Protein AF-A0A813G5F7-F1 (afdb_monomer_lite)

Secondary structure (DSSP, 8-state):
--HHHHHHHHHHHHHHHHHHHHHHHHHHHHHHHH---HHHHHHHHHHHHHHHHHHHHH---SSS-HHHHHHHHHHHHHHHHHHHHHGGGHHHHS-HHHHHHHHHHHHHTT-S-HHHHHHH-PPPTT-THHHHHHHHHHHT-------TT------------------------------PPPPPPP------------------PPPPP--------------------------------PPPPP-PPB-TT-TTGGG--SBTTS-EEEEEETTEEEEEEEHHHHHHHHHH-GGG-

Structure (mmCIF, N/CA/C/O backbone):
data_AF-A0A813G5F7-F1
#
_entry.id   AF-A0A813G5F7-F1
#
loop_
_atom_site.group_PDB
_atom_site.id
_atom_site.type_symbol
_atom_site.label_atom_id
_atom_site.label_alt_id
_atom_site.label_comp_id
_atom_site.label_asym_id
_atom_site.label_entity_id
_atom_site.label_seq_id
_atom_site.pdbx_PDB_ins_code
_atom_site.Cartn_x
_atom_site.Cartn_y
_ato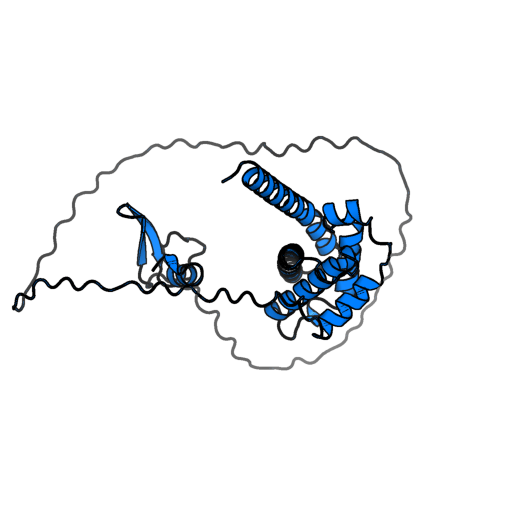m_site.Cartn_z
_atom_site.occupancy
_atom_site.B_iso_or_equiv
_atom_site.auth_seq_id
_atom_site.auth_comp_id
_atom_site.auth_asym_id
_atom_site.auth_atom_id
_atom_site.pdbx_PDB_model_num
ATOM 1 N N . VAL A 1 1 ? 9.323 6.744 -30.292 1.00 76.56 1 VAL A N 1
ATOM 2 C CA . VAL A 1 1 ? 10.007 6.088 -29.151 1.00 76.56 1 VAL A CA 1
ATOM 3 C C . VAL A 1 1 ? 10.895 4.988 -29.719 1.00 76.56 1 VAL A C 1
ATOM 5 O O . VAL A 1 1 ? 10.381 4.242 -30.543 1.00 76.56 1 VAL A O 1
ATOM 8 N N . PRO A 1 2 ? 12.197 4.904 -29.387 1.00 93.31 2 PRO A N 1
ATOM 9 C CA . PRO A 1 2 ? 13.041 3.786 -29.821 1.00 93.31 2 PRO A CA 1
ATOM 10 C C . PRO A 1 2 ? 12.433 2.442 -29.397 1.00 93.31 2 PRO A C 1
ATOM 12 O O . PRO A 1 2 ? 11.928 2.355 -28.278 1.00 93.31 2 PRO A O 1
ATOM 15 N N . ALA A 1 3 ? 12.513 1.412 -30.247 1.00 93.75 3 ALA A N 1
ATOM 16 C CA . ALA A 1 3 ? 11.987 0.070 -29.957 1.00 93.75 3 ALA A CA 1
ATOM 17 C C . ALA A 1 3 ? 12.321 -0.447 -28.535 1.00 93.75 3 ALA A C 1
ATOM 19 O O . ALA A 1 3 ? 11.382 -0.764 -27.805 1.00 93.75 3 ALA A O 1
ATOM 20 N N . PRO A 1 4 ? 13.582 -0.397 -28.048 1.00 95.88 4 PRO A N 1
ATOM 21 C CA . PRO A 1 4 ? 13.902 -0.893 -26.703 1.00 95.88 4 PRO A CA 1
ATOM 22 C C . PRO A 1 4 ? 13.265 -0.076 -25.567 1.00 95.88 4 PRO A C 1
ATOM 24 O O . PRO A 1 4 ? 12.974 -0.609 -24.498 1.00 95.88 4 PRO A O 1
ATOM 27 N N . SER A 1 5 ? 13.034 1.225 -25.768 1.00 94.44 5 SER A N 1
ATOM 28 C CA . SER A 1 5 ? 12.350 2.061 -24.773 1.00 94.44 5 SER A CA 1
ATOM 29 C C . SER A 1 5 ? 10.849 1.782 -24.742 1.00 94.44 5 SER A C 1
ATOM 31 O O . SER A 1 5 ? 10.241 1.842 -23.677 1.00 94.44 5 SER A O 1
ATOM 33 N N . PHE A 1 6 ? 10.259 1.482 -25.903 1.00 94.81 6 PHE A N 1
ATOM 34 C CA . PHE A 1 6 ? 8.857 1.096 -26.008 1.00 94.81 6 PHE A CA 1
ATOM 35 C C . PHE A 1 6 ? 8.615 -0.251 -25.325 1.00 94.81 6 PHE A C 1
ATOM 37 O O . PHE A 1 6 ? 7.773 -0.327 -24.436 1.00 94.81 6 PHE A O 1
ATOM 44 N N . GLU A 1 7 ? 9.408 -1.271 -25.657 1.00 96.75 7 GLU A N 1
ATOM 45 C CA . GLU A 1 7 ? 9.314 -2.607 -25.055 1.00 96.75 7 GLU A CA 1
ATOM 46 C C . GLU A 1 7 ? 9.456 -2.558 -23.532 1.00 96.75 7 GLU A C 1
ATOM 48 O O . GLU A 1 7 ? 8.631 -3.120 -22.816 1.00 96.75 7 GLU A O 1
ATOM 53 N N . ARG A 1 8 ? 10.438 -1.803 -23.019 1.00 94.00 8 ARG A N 1
ATOM 54 C CA . ARG A 1 8 ? 10.612 -1.621 -21.571 1.00 94.00 8 ARG A CA 1
ATOM 55 C C . ARG A 1 8 ? 9.387 -0.985 -20.915 1.00 94.00 8 ARG A C 1
ATOM 57 O O . ARG A 1 8 ? 8.988 -1.423 -19.843 1.00 94.00 8 ARG A O 1
ATOM 64 N N . CYS A 1 9 ? 8.802 0.034 -21.541 1.00 94.50 9 CYS A N 1
ATOM 65 C CA . CYS A 1 9 ? 7.610 0.701 -21.021 1.00 94.50 9 CYS A CA 1
ATOM 66 C C . CYS A 1 9 ? 6.405 -0.252 -20.986 1.00 94.50 9 CYS A C 1
ATOM 68 O O . CYS A 1 9 ? 5.693 -0.309 -19.987 1.00 94.50 9 CYS A O 1
ATOM 70 N N . VAL A 1 10 ? 6.214 -1.041 -22.050 1.00 96.88 10 VAL A N 1
ATOM 71 C CA . VAL A 1 10 ? 5.135 -2.035 -22.140 1.00 96.88 10 VAL A CA 1
ATOM 72 C C . VAL A 1 10 ? 5.285 -3.106 -21.062 1.00 96.88 10 VAL A C 1
ATOM 74 O O . VAL A 1 10 ? 4.315 -3.388 -20.366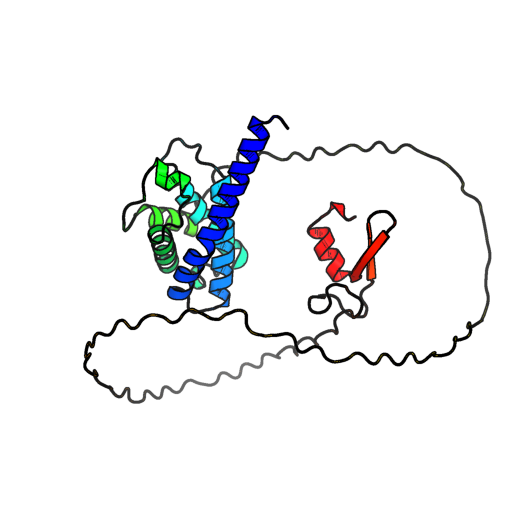 1.00 96.88 10 VAL A O 1
ATOM 77 N N . LEU A 1 11 ? 6.489 -3.656 -20.876 1.00 95.00 11 LEU A N 1
ATOM 78 C CA . LEU A 1 11 ? 6.749 -4.657 -19.837 1.00 95.00 11 LEU A CA 1
ATOM 79 C C . LEU A 1 11 ? 6.531 -4.084 -18.432 1.00 95.0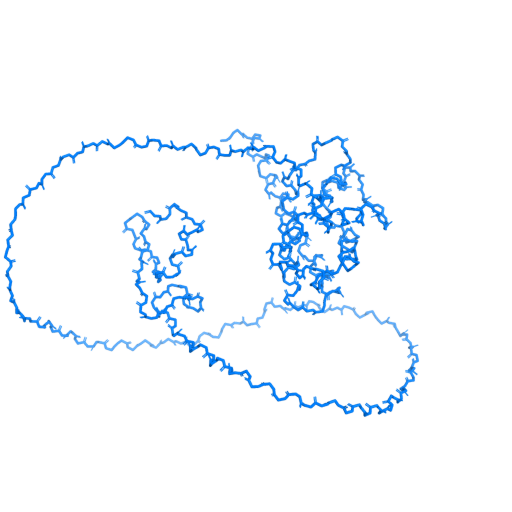0 11 LEU A C 1
ATOM 81 O O . LEU A 1 11 ? 5.831 -4.686 -17.629 1.00 95.00 11 LEU A O 1
ATOM 85 N N . GLN A 1 12 ? 7.023 -2.873 -18.157 1.00 92.38 12 GLN A N 1
ATOM 86 C CA . GLN A 1 12 ? 6.793 -2.212 -16.868 1.00 92.38 12 GLN A CA 1
ATOM 87 C C . GLN A 1 12 ? 5.305 -1.965 -16.589 1.00 92.38 12 GLN A C 1
ATOM 89 O O . GLN A 1 12 ? 4.846 -2.151 -15.461 1.00 92.38 12 GLN A O 1
ATOM 94 N N . ALA A 1 13 ? 4.541 -1.547 -17.601 1.00 94.38 13 ALA A N 1
ATOM 95 C CA . ALA A 1 13 ? 3.102 -1.347 -17.471 1.00 94.38 13 ALA A CA 1
ATOM 96 C C . ALA A 1 13 ? 2.359 -2.673 -17.252 1.00 94.38 13 ALA A C 1
ATOM 98 O O . ALA A 1 13 ? 1.468 -2.738 -16.405 1.00 94.38 13 ALA A O 1
ATOM 99 N N . HIS A 1 14 ? 2.748 -3.724 -17.979 1.00 97.19 14 HIS A N 1
ATOM 100 C CA . HIS A 1 14 ? 2.215 -5.074 -17.819 1.00 97.19 14 HIS A CA 1
ATOM 101 C C . HIS A 1 14 ? 2.451 -5.604 -16.402 1.00 97.19 14 HIS A C 1
ATOM 103 O O . HIS A 1 14 ? 1.497 -5.990 -15.731 1.00 97.19 14 HIS A O 1
ATOM 109 N N . ASP A 1 15 ? 3.693 -5.566 -15.923 1.00 94.38 15 ASP A N 1
ATOM 110 C CA . ASP A 1 15 ? 4.062 -6.119 -14.618 1.00 94.38 15 ASP A CA 1
ATOM 111 C C . ASP A 1 15 ? 3.372 -5.362 -13.486 1.00 94.38 15 ASP A C 1
ATOM 113 O O . ASP A 1 15 ? 2.868 -5.965 -12.538 1.00 94.38 15 ASP A O 1
ATOM 117 N N . ARG A 1 16 ? 3.248 -4.037 -13.622 1.00 94.00 16 ARG A N 1
ATOM 118 C CA . ARG A 1 16 ? 2.462 -3.225 -12.695 1.00 94.00 16 ARG A CA 1
ATOM 119 C C . ARG A 1 16 ? 0.991 -3.642 -12.683 1.00 94.00 16 ARG A C 1
ATOM 121 O O . ARG A 1 16 ? 0.434 -3.836 -11.606 1.00 94.00 16 ARG A O 1
ATOM 128 N N . ALA A 1 17 ? 0.360 -3.777 -13.849 1.00 95.88 17 ALA A N 1
ATOM 129 C CA . ALA A 1 17 ? -1.043 -4.173 -13.936 1.00 95.88 17 ALA A CA 1
ATOM 130 C C . ALA A 1 17 ? -1.269 -5.577 -13.351 1.00 95.88 17 ALA A C 1
ATOM 132 O O . ALA A 1 17 ? -2.220 -5.789 -12.599 1.00 95.88 17 ALA A O 1
ATOM 133 N N . PHE A 1 18 ? -0.364 -6.514 -13.637 1.00 96.81 18 PHE A N 1
ATOM 134 C CA . PHE A 1 18 ? -0.377 -7.855 -13.066 1.00 96.81 18 PHE A CA 1
ATOM 135 C C . PHE A 1 18 ? -0.285 -7.819 -11.533 1.00 96.81 18 PHE A C 1
ATOM 137 O O . PHE A 1 18 ? -1.105 -8.432 -10.850 1.00 96.81 18 PHE A O 1
ATOM 144 N N . GLU A 1 19 ? 0.660 -7.056 -10.979 1.00 96.75 19 GLU A N 1
ATOM 145 C CA . GLU A 1 19 ? 0.835 -6.920 -9.530 1.00 96.75 19 GLU A CA 1
ATOM 146 C C . GLU A 1 19 ? -0.359 -6.267 -8.829 1.00 96.75 19 GLU A C 1
ATOM 148 O O . GLU A 1 19 ? -0.656 -6.612 -7.683 1.00 96.75 19 GLU A O 1
ATOM 153 N N . GLU A 1 20 ? -1.037 -5.323 -9.481 1.00 94.19 20 GLU A N 1
ATOM 154 C CA . GLU A 1 20 ? -2.248 -4.689 -8.951 1.00 94.19 20 GLU A CA 1
ATOM 155 C C . GLU A 1 20 ? -3.419 -5.686 -8.908 1.00 94.19 20 GLU A C 1
ATOM 157 O O . GLU A 1 20 ? -4.054 -5.840 -7.863 1.00 94.19 20 GLU A O 1
ATOM 162 N N . GLN A 1 21 ? -3.652 -6.429 -9.996 1.00 97.12 21 GLN A N 1
ATOM 163 C CA . GLN A 1 21 ? -4.730 -7.424 -10.077 1.00 97.12 21 GLN A CA 1
ATOM 164 C C . GLN A 1 21 ? -4.525 -8.597 -9.117 1.00 97.12 21 GLN A C 1
ATOM 166 O O . GLN A 1 21 ? -5.472 -9.082 -8.500 1.00 97.12 21 GLN A O 1
ATOM 171 N N . ARG A 1 22 ? -3.277 -9.043 -8.961 1.00 97.81 22 ARG A N 1
ATOM 172 C CA . ARG A 1 22 ? -2.924 -10.153 -8.075 1.00 97.81 22 ARG A CA 1
ATOM 173 C C . ARG A 1 22 ? -3.106 -9.795 -6.600 1.00 97.81 22 ARG A C 1
ATOM 175 O O . ARG A 1 22 ? -3.495 -10.648 -5.811 1.00 97.81 22 ARG A O 1
ATOM 182 N N . PHE A 1 23 ? -2.809 -8.553 -6.221 1.00 98.19 23 PHE A N 1
ATOM 183 C CA . PHE A 1 23 ? -2.778 -8.126 -4.823 1.00 98.19 23 PHE A CA 1
ATOM 184 C C . PHE A 1 23 ? -4.162 -7.934 -4.195 1.00 98.19 23 PHE A C 1
ATOM 186 O O . PHE A 1 23 ? -4.357 -8.301 -3.035 1.00 98.19 23 PHE A O 1
ATOM 193 N N . ALA A 1 24 ? -5.121 -7.389 -4.946 1.00 96.94 24 ALA A N 1
ATOM 194 C CA . ALA A 1 24 ? -6.428 -7.017 -4.404 1.00 96.94 24 ALA A CA 1
ATOM 195 C C . ALA A 1 24 ? -7.192 -8.184 -3.729 1.00 96.94 24 ALA A C 1
ATOM 197 O O . ALA A 1 24 ? -7.678 -7.981 -2.612 1.00 96.94 24 ALA A O 1
ATOM 198 N N . PRO A 1 25 ? -7.260 -9.407 -4.302 1.00 98.19 25 PRO A N 1
ATOM 199 C CA . PRO A 1 25 ? -7.927 -10.540 -3.652 1.00 98.19 25 PRO A CA 1
ATOM 200 C C . PRO A 1 25 ? -7.287 -10.944 -2.317 1.00 98.19 25 PRO A C 1
ATOM 202 O O . PRO A 1 25 ? -8.001 -11.123 -1.333 1.00 98.19 25 PRO A O 1
ATOM 205 N N . MET A 1 26 ? -5.951 -11.007 -2.246 1.00 98.44 26 MET A N 1
ATOM 206 C CA . MET A 1 26 ? -5.237 -11.332 -1.002 1.00 98.44 26 MET A CA 1
ATOM 207 C C . MET A 1 26 ? -5.487 -10.279 0.077 1.00 98.44 26 MET A C 1
ATOM 209 O O . MET A 1 26 ? -5.753 -10.612 1.232 1.00 98.44 26 MET A O 1
ATOM 213 N N . LEU A 1 27 ? -5.429 -8.997 -0.306 1.00 98.38 27 LEU A N 1
ATOM 214 C CA . LEU A 1 27 ? -5.717 -7.903 0.612 1.00 98.38 27 LEU A CA 1
ATOM 215 C C . LEU A 1 27 ? -7.132 -8.022 1.174 1.00 98.38 27 LEU A C 1
ATOM 217 O O . LEU A 1 27 ? -7.337 -7.918 2.383 1.00 98.38 27 LEU A O 1
ATOM 221 N N . TRP A 1 28 ? -8.100 -8.280 0.302 1.00 97.50 28 TRP A N 1
ATOM 222 C CA . TRP A 1 28 ? -9.488 -8.447 0.693 1.00 97.50 28 TRP A CA 1
ATOM 223 C C . TRP A 1 28 ? -9.680 -9.601 1.684 1.00 97.50 28 TRP A C 1
ATOM 225 O O . TRP A 1 28 ? -10.270 -9.397 2.744 1.00 97.50 28 TRP A O 1
ATOM 235 N N . GLU A 1 29 ? -9.153 -10.790 1.390 1.00 98.06 29 GLU A N 1
ATOM 236 C CA . GLU A 1 29 ? -9.299 -11.979 2.241 1.00 98.06 29 GLU A CA 1
ATOM 237 C C . GLU A 1 29 ? -8.717 -11.776 3.647 1.00 98.06 29 GLU A C 1
ATOM 239 O O . GLU A 1 29 ? -9.379 -12.063 4.655 1.00 98.06 29 GLU A O 1
ATOM 244 N N . VAL A 1 30 ? -7.510 -11.209 3.733 1.00 98.31 30 VAL A N 1
ATOM 245 C CA . VAL A 1 30 ? -6.849 -10.952 5.018 1.00 98.31 30 VAL A CA 1
ATOM 246 C C . VAL A 1 30 ? -7.618 -9.904 5.827 1.00 98.31 30 VAL A C 1
ATOM 248 O O . VAL A 1 30 ? -7.926 -10.134 7.001 1.00 98.31 30 VAL A O 1
ATOM 251 N N . LEU A 1 31 ? -8.008 -8.779 5.214 1.00 98.06 31 LEU A N 1
ATOM 252 C CA . LEU A 1 31 ? -8.751 -7.726 5.916 1.00 98.06 31 LEU A CA 1
ATOM 253 C C . LEU A 1 31 ? -10.131 -8.194 6.380 1.00 98.06 31 LEU A C 1
ATOM 255 O O . LEU A 1 31 ? -10.577 -7.814 7.464 1.00 98.06 31 LEU A O 1
ATOM 259 N N . PHE A 1 32 ? -10.814 -9.028 5.595 1.00 96.44 32 PHE A N 1
ATOM 260 C CA . PHE A 1 32 ? -12.130 -9.545 5.968 1.00 96.44 32 PHE A CA 1
ATOM 261 C C . PHE A 1 32 ? -12.094 -10.481 7.166 1.00 96.44 32 PHE A C 1
ATOM 263 O O . PHE A 1 32 ? -13.071 -10.526 7.914 1.00 96.44 32 PHE A O 1
ATOM 270 N N . THR A 1 33 ? -10.973 -11.171 7.348 1.00 97.38 33 THR A N 1
ATOM 271 C CA . THR A 1 33 ? -10.743 -12.079 8.469 1.00 97.38 33 THR A CA 1
ATOM 272 C C . THR A 1 33 ? -10.376 -11.320 9.744 1.00 97.38 33 THR A C 1
ATOM 274 O O . THR A 1 33 ? -10.802 -11.702 10.831 1.00 97.38 33 THR A O 1
ATOM 277 N N . LYS A 1 34 ? -9.589 -10.244 9.626 1.00 97.50 34 LYS A N 1
ATOM 278 C CA . LYS A 1 34 ? -8.998 -9.544 10.780 1.00 97.50 34 LYS A CA 1
ATOM 279 C C . LYS A 1 34 ? -9.803 -8.351 11.280 1.00 97.50 34 LYS A C 1
ATOM 281 O O . LYS A 1 34 ? -9.729 -8.016 12.458 1.00 97.50 34 LYS A O 1
ATOM 286 N N . LEU A 1 35 ? -10.581 -7.714 10.413 1.00 97.44 35 LEU A N 1
ATOM 287 C CA . LEU A 1 35 ? -11.384 -6.549 10.766 1.00 97.44 35 LEU A CA 1
ATOM 288 C C . LEU A 1 35 ? -12.869 -6.933 10.716 1.00 97.44 35 LEU A C 1
ATOM 290 O O . LEU A 1 35 ? -13.290 -7.593 9.772 1.00 97.44 35 LEU A O 1
ATOM 294 N N . PRO A 1 36 ? -13.704 -6.541 11.688 1.00 95.31 36 PRO A N 1
ATOM 295 C CA . PRO A 1 36 ? -15.145 -6.780 11.609 1.00 95.31 36 PRO A CA 1
ATOM 296 C C . PRO A 1 36 ? -15.873 -5.649 10.868 1.00 95.31 36 PRO A C 1
ATOM 298 O O . PRO A 1 36 ? -16.777 -5.904 10.072 1.00 95.31 36 PRO A O 1
ATOM 301 N N . ASP A 1 37 ? -15.457 -4.402 11.096 1.00 97.00 37 ASP A N 1
ATOM 302 C CA . ASP A 1 37 ? -16.170 -3.211 10.639 1.00 97.00 37 ASP A CA 1
ATOM 303 C C . ASP A 1 37 ? -15.903 -2.880 9.163 1.00 97.00 37 ASP A C 1
ATOM 305 O O . ASP A 1 37 ? -14.758 -2.814 8.714 1.00 97.00 37 ASP A O 1
ATOM 309 N N . LYS A 1 38 ? -16.974 -2.628 8.401 1.00 96.88 38 LYS A N 1
ATOM 310 C CA . LYS A 1 38 ? -16.901 -2.337 6.961 1.00 96.88 38 LYS A CA 1
ATOM 311 C C . LYS A 1 38 ? -16.218 -0.998 6.661 1.00 96.88 38 LYS A C 1
ATOM 313 O O . LYS A 1 38 ? -15.487 -0.904 5.678 1.00 96.88 38 LYS A O 1
ATOM 318 N N . SER A 1 39 ? -16.450 0.033 7.473 1.00 96.38 39 SER A N 1
ATOM 319 C CA . SER A 1 39 ? -15.838 1.350 7.257 1.00 96.38 39 SER A CA 1
ATOM 320 C C . SER A 1 39 ? -14.333 1.295 7.505 1.00 96.38 39 SER A C 1
ATOM 322 O O . SER A 1 39 ? -13.548 1.786 6.696 1.00 96.38 39 SER A O 1
ATOM 324 N N . THR A 1 40 ? -13.913 0.648 8.590 1.00 96.81 40 THR A N 1
ATOM 325 C CA . THR A 1 40 ? -12.502 0.411 8.896 1.00 96.81 40 THR A CA 1
ATOM 326 C C . THR A 1 40 ? -11.831 -0.440 7.820 1.00 96.81 40 THR A C 1
ATOM 328 O O . THR A 1 40 ? -10.759 -0.064 7.357 1.00 96.81 40 THR A O 1
ATOM 331 N N . LYS A 1 41 ? -12.478 -1.513 7.337 1.00 97.38 41 LYS A N 1
ATOM 332 C CA . LYS A 1 41 ? -11.969 -2.312 6.205 1.00 97.38 41 LYS A CA 1
ATOM 333 C C . LYS A 1 41 ? -11.673 -1.461 4.982 1.00 97.38 41 LYS A C 1
ATOM 335 O O . LYS A 1 41 ? -10.581 -1.565 4.445 1.00 97.38 41 LYS A O 1
ATOM 340 N N . ASN A 1 42 ? -12.616 -0.620 4.563 1.00 97.50 42 ASN A N 1
ATOM 341 C CA . ASN A 1 42 ? -12.442 0.205 3.368 1.00 97.50 42 ASN A CA 1
ATOM 342 C C . ASN A 1 42 ? -11.281 1.199 3.518 1.00 97.50 42 ASN A C 1
ATOM 344 O O . ASN A 1 42 ? -10.496 1.358 2.588 1.00 97.50 42 ASN A O 1
ATOM 348 N N . ARG A 1 43 ? -11.137 1.824 4.692 1.00 97.38 43 ARG A N 1
ATOM 349 C CA . ARG A 1 43 ? -10.027 2.747 4.981 1.00 97.38 43 ARG A CA 1
ATOM 350 C C . ARG A 1 43 ? -8.675 2.040 4.947 1.00 97.38 43 ARG A C 1
ATOM 352 O O . ARG A 1 43 ? -7.768 2.464 4.237 1.00 97.38 43 ARG A O 1
ATOM 359 N N . VAL A 1 44 ? -8.564 0.907 5.646 1.00 98.00 44 VAL A N 1
ATOM 360 C CA . VAL A 1 44 ? -7.340 0.089 5.653 1.00 98.00 44 VAL A CA 1
ATOM 361 C C . VAL A 1 44 ? -7.028 -0.444 4.258 1.00 98.00 44 VAL A C 1
ATOM 363 O O . VAL A 1 44 ? -5.882 -0.361 3.831 1.00 98.00 44 VAL A O 1
ATOM 366 N N . TYR A 1 45 ? -8.032 -0.908 3.515 1.00 98.06 45 TYR A N 1
ATOM 367 C CA . TYR A 1 45 ? -7.880 -1.368 2.138 1.00 98.06 45 TYR A CA 1
ATOM 368 C C . TYR A 1 45 ? -7.269 -0.274 1.250 1.00 98.06 45 TYR A C 1
ATOM 370 O O . TYR A 1 45 ? -6.197 -0.469 0.677 1.00 98.06 45 TYR A O 1
ATOM 378 N N . ASN A 1 46 ? -7.896 0.906 1.211 1.00 97.69 46 ASN A N 1
ATOM 379 C CA . ASN A 1 46 ? -7.451 2.023 0.377 1.00 97.69 46 ASN A CA 1
ATOM 380 C C . ASN A 1 46 ? -6.039 2.491 0.755 1.00 97.69 46 ASN A C 1
ATOM 382 O O . ASN A 1 46 ? -5.199 2.715 -0.119 1.00 97.69 46 ASN A O 1
ATOM 386 N N . ALA A 1 47 ? -5.760 2.617 2.056 1.00 98.00 47 ALA A N 1
ATOM 387 C CA . ALA A 1 47 ? -4.463 3.065 2.543 1.00 98.00 47 ALA A CA 1
ATOM 388 C C . ALA A 1 47 ? -3.344 2.063 2.226 1.00 98.00 47 ALA A C 1
ATOM 390 O O . ALA A 1 47 ? -2.300 2.469 1.715 1.00 98.00 47 ALA A O 1
ATOM 391 N N . VAL A 1 48 ? -3.563 0.769 2.482 1.00 98.25 48 VAL A N 1
ATOM 392 C CA . VAL A 1 48 ? -2.569 -0.292 2.252 1.00 98.25 48 VAL A CA 1
ATOM 393 C C . VAL A 1 48 ? -2.306 -0.491 0.759 1.00 98.25 48 VAL A C 1
ATOM 395 O O . VAL A 1 48 ? -1.149 -0.644 0.359 1.00 98.25 48 VAL A O 1
ATOM 398 N N . GLU A 1 49 ? -3.342 -0.445 -0.084 1.00 97.94 49 GLU A N 1
ATOM 399 C CA . GLU A 1 49 ? -3.188 -0.553 -1.538 1.00 97.94 49 GLU A CA 1
ATOM 400 C C . GLU A 1 49 ? -2.417 0.641 -2.115 1.00 97.94 49 GLU A C 1
ATOM 402 O O . GLU A 1 49 ? -1.447 0.462 -2.858 1.00 97.94 49 GLU A O 1
ATOM 407 N N . ALA A 1 50 ? -2.792 1.866 -1.734 1.00 97.06 50 ALA A N 1
ATOM 408 C CA . ALA A 1 50 ? -2.099 3.071 -2.178 1.00 97.06 50 ALA A CA 1
ATOM 409 C C . ALA A 1 50 ? -0.638 3.101 -1.701 1.00 97.06 50 ALA A C 1
ATOM 411 O O . ALA A 1 50 ? 0.259 3.466 -2.462 1.00 97.06 50 ALA A O 1
ATOM 412 N N . ALA A 1 51 ? -0.383 2.694 -0.457 1.00 97.44 51 ALA A N 1
ATOM 413 C CA . ALA A 1 51 ? 0.957 2.608 0.108 1.00 97.44 51 ALA A CA 1
ATOM 414 C C . ALA A 1 51 ? 1.840 1.586 -0.614 1.00 97.44 51 ALA A C 1
ATOM 416 O O . ALA A 1 51 ? 3.019 1.853 -0.834 1.00 97.44 51 ALA A O 1
ATOM 417 N N . ARG A 1 52 ? 1.281 0.445 -1.038 1.00 97.38 52 ARG A N 1
ATOM 418 C CA . ARG A 1 52 ? 2.019 -0.566 -1.809 1.00 97.38 52 ARG A CA 1
ATOM 419 C C . ARG A 1 52 ? 2.495 -0.005 -3.146 1.00 97.38 52 ARG A C 1
ATOM 421 O O . ARG A 1 52 ? 3.658 -0.172 -3.508 1.00 97.38 52 ARG A O 1
ATOM 428 N N . LYS A 1 53 ? 1.606 0.698 -3.860 1.00 95.62 53 LYS A N 1
ATOM 429 C CA . LYS A 1 53 ? 1.931 1.374 -5.130 1.00 95.62 53 LYS A CA 1
ATOM 430 C C . LYS A 1 53 ? 3.039 2.408 -4.928 1.00 95.62 53 LYS A C 1
ATOM 432 O O . LYS A 1 53 ? 3.959 2.498 -5.734 1.00 95.62 53 LYS A O 1
ATOM 437 N N . GLU A 1 54 ? 2.983 3.158 -3.832 1.00 95.19 54 GLU A N 1
ATOM 438 C CA . GLU A 1 54 ? 3.995 4.160 -3.500 1.00 95.19 54 GLU A CA 1
ATOM 439 C C . GLU A 1 54 ? 5.352 3.545 -3.118 1.00 95.19 54 GLU A C 1
ATOM 441 O O . GLU A 1 54 ? 6.396 4.040 -3.554 1.00 95.19 54 GLU A O 1
ATOM 446 N N . ALA A 1 55 ? 5.350 2.440 -2.372 1.00 95.06 55 ALA A N 1
ATOM 447 C CA . ALA A 1 55 ? 6.555 1.684 -2.038 1.00 95.06 55 ALA A CA 1
ATOM 448 C C . ALA A 1 55 ? 7.235 1.111 -3.289 1.00 95.06 55 ALA A C 1
ATOM 450 O O . ALA A 1 55 ? 8.448 1.236 -3.432 1.00 95.06 55 ALA A O 1
ATOM 451 N N . ALA A 1 56 ? 6.456 0.589 -4.242 1.00 94.12 56 ALA A N 1
ATOM 452 C CA . ALA A 1 56 ? 6.980 0.074 -5.508 1.00 94.12 56 ALA A CA 1
ATOM 453 C C . ALA A 1 56 ? 7.697 1.152 -6.345 1.00 94.12 56 ALA A C 1
ATOM 455 O O . ALA A 1 56 ? 8.655 0.852 -7.052 1.00 94.12 56 ALA A O 1
ATOM 456 N N . ILE A 1 57 ? 7.259 2.413 -6.252 1.00 92.25 57 ILE A N 1
ATOM 457 C CA . ILE A 1 57 ? 7.867 3.543 -6.975 1.00 92.25 57 ILE A CA 1
ATOM 458 C C . ILE A 1 57 ? 9.093 4.095 -6.240 1.00 92.25 57 ILE A C 1
ATOM 460 O O . ILE A 1 57 ? 9.993 4.643 -6.874 1.00 92.25 57 ILE A O 1
ATOM 464 N N . SER A 1 58 ? 9.128 3.987 -4.910 1.00 90.44 58 SER A N 1
ATOM 465 C CA . SER A 1 58 ? 10.155 4.640 -4.088 1.00 90.44 58 SER A CA 1
ATOM 466 C C . SER A 1 58 ? 11.558 4.055 -4.293 1.00 90.44 58 SER A C 1
ATOM 468 O O . SER A 1 58 ? 12.534 4.761 -4.055 1.00 90.44 58 SER A O 1
ATOM 470 N N . GLY A 1 59 ? 11.655 2.837 -4.838 1.00 78.06 59 GLY A N 1
ATOM 471 C CA . GLY A 1 59 ? 12.913 2.193 -5.212 1.00 78.06 59 GLY A CA 1
ATOM 472 C C . GLY A 1 59 ? 13.739 1.717 -4.013 1.00 78.06 59 GLY A C 1
ATOM 473 O O . GLY A 1 59 ? 13.559 2.175 -2.888 1.00 78.06 59 GLY A O 1
ATOM 474 N N . THR A 1 60 ? 14.653 0.781 -4.271 1.00 77.38 60 THR A N 1
ATOM 475 C CA . THR A 1 60 ? 15.548 0.179 -3.271 1.00 77.38 60 THR A CA 1
ATOM 476 C C . THR A 1 60 ? 16.983 0.599 -3.571 1.00 77.38 60 THR A C 1
ATOM 478 O O . THR A 1 60 ? 17.692 -0.047 -4.345 1.00 77.38 60 THR A O 1
ATOM 481 N N . SER A 1 61 ? 17.381 1.774 -3.088 1.00 74.62 61 SER A N 1
ATOM 482 C CA . SER A 1 61 ? 18.669 2.391 -3.440 1.00 74.62 61 SER A CA 1
ATOM 483 C C . SER A 1 61 ? 19.702 2.369 -2.318 1.00 74.62 61 SER A C 1
ATOM 485 O O . SER A 1 61 ? 20.817 2.840 -2.534 1.00 74.62 61 SER A O 1
ATOM 487 N N . ASN A 1 62 ? 19.369 1.852 -1.132 1.00 79.69 62 ASN A N 1
ATOM 488 C CA . ASN A 1 62 ? 20.213 2.038 0.052 1.00 79.69 62 ASN A CA 1
ATOM 489 C C . ASN A 1 62 ? 21.225 0.908 0.285 1.00 79.69 62 ASN A C 1
ATOM 491 O O . ASN A 1 62 ? 21.908 0.902 1.306 1.00 79.69 62 ASN A O 1
ATOM 495 N N . GLY A 1 63 ? 21.379 -0.012 -0.673 1.00 85.12 63 GLY A N 1
ATOM 496 C CA . GLY A 1 63 ? 22.327 -1.122 -0.568 1.00 85.12 63 GLY A CA 1
ATOM 497 C C . GLY A 1 63 ? 21.970 -2.142 0.519 1.00 85.12 63 GLY A C 1
ATOM 498 O O . GLY A 1 63 ? 22.792 -3.008 0.813 1.00 85.12 63 GLY A O 1
ATOM 499 N N . GLY A 1 64 ? 20.778 -2.041 1.117 1.00 91.12 64 GLY A N 1
ATOM 500 C CA . GLY A 1 64 ? 20.211 -3.045 2.003 1.00 91.12 64 GLY A CA 1
ATOM 501 C C . GLY A 1 64 ? 19.493 -4.147 1.227 1.00 91.12 64 GLY A C 1
ATOM 502 O O . GLY A 1 64 ? 19.569 -4.231 -0.000 1.00 91.12 64 GLY A O 1
ATOM 503 N N . ASN A 1 65 ? 18.793 -5.013 1.961 1.00 94.50 65 ASN A N 1
ATOM 504 C CA . ASN A 1 65 ? 17.942 -6.042 1.377 1.00 94.50 65 ASN A CA 1
ATOM 505 C C . ASN A 1 65 ? 16.710 -5.378 0.721 1.00 94.50 65 ASN A C 1
ATOM 507 O O . ASN A 1 65 ? 15.890 -4.794 1.435 1.00 94.50 65 ASN A O 1
ATOM 511 N N . PRO A 1 66 ? 16.521 -5.480 -0.609 1.00 95.31 66 PRO A N 1
ATOM 512 C CA . PRO A 1 66 ? 15.409 -4.823 -1.299 1.00 95.31 66 PRO A CA 1
ATOM 513 C C . PRO A 1 66 ? 14.026 -5.251 -0.799 1.00 95.31 66 PRO A C 1
ATOM 515 O O . PRO A 1 66 ? 13.084 -4.458 -0.821 1.00 95.31 66 PRO A O 1
ATOM 518 N N . VAL A 1 67 ? 13.895 -6.489 -0.314 1.00 96.38 67 VAL A N 1
ATOM 519 C CA . VAL A 1 67 ? 12.639 -7.003 0.249 1.00 96.38 67 VAL A CA 1
ATOM 520 C C . VAL A 1 67 ? 12.319 -6.308 1.575 1.00 96.38 67 VAL A C 1
ATOM 522 O O . VAL A 1 67 ? 11.170 -5.926 1.806 1.00 96.38 67 VAL A O 1
ATOM 525 N N . GLU A 1 68 ? 13.326 -6.092 2.425 1.00 95.88 68 GLU A N 1
ATOM 526 C CA . GLU A 1 68 ? 13.197 -5.355 3.692 1.00 95.88 68 GLU A CA 1
ATOM 527 C C . GLU A 1 68 ? 12.875 -3.888 3.446 1.00 95.88 68 GLU A C 1
ATOM 529 O O . GLU A 1 68 ? 11.944 -3.360 4.049 1.00 95.88 68 GLU A O 1
ATOM 534 N N . GLU A 1 69 ? 13.593 -3.248 2.519 1.00 95.12 69 GLU A N 1
ATOM 535 C CA . GLU A 1 69 ? 13.385 -1.844 2.159 1.00 95.12 69 GLU A CA 1
ATOM 536 C C . GLU A 1 69 ? 11.972 -1.608 1.611 1.00 95.12 69 GLU A C 1
ATOM 538 O O . GLU A 1 69 ? 11.273 -0.695 2.064 1.00 95.12 69 GLU A O 1
ATOM 543 N N . PHE A 1 70 ? 11.514 -2.461 0.686 1.00 96.25 70 PHE A N 1
ATOM 544 C CA . PHE A 1 70 ? 10.149 -2.404 0.168 1.00 96.25 70 PHE A CA 1
ATOM 545 C C . PHE A 1 70 ? 9.120 -2.582 1.287 1.00 96.25 70 PHE A C 1
ATOM 547 O O . PHE A 1 70 ? 8.153 -1.824 1.360 1.00 96.25 70 PHE A O 1
ATOM 554 N N . THR A 1 71 ? 9.329 -3.566 2.164 1.00 97.06 71 THR A N 1
ATOM 555 C CA . THR A 1 71 ? 8.405 -3.871 3.263 1.00 97.06 71 THR A CA 1
ATOM 556 C C . THR A 1 71 ? 8.332 -2.705 4.246 1.00 97.06 71 THR A C 1
ATOM 558 O O . THR A 1 71 ? 7.238 -2.222 4.529 1.00 97.06 71 THR A O 1
ATOM 561 N N . SER A 1 72 ? 9.466 -2.162 4.691 1.00 96.19 72 SER A N 1
ATOM 562 C CA . SER A 1 72 ? 9.498 -0.989 5.571 1.00 96.19 72 SER A CA 1
ATOM 563 C C . SER A 1 72 ? 8.800 0.215 4.943 1.00 96.19 72 SER A C 1
ATOM 565 O O . SER A 1 72 ? 7.985 0.863 5.600 1.00 96.19 72 SER A O 1
ATOM 567 N N . ALA A 1 73 ? 9.062 0.495 3.662 1.00 96.12 73 ALA A N 1
ATOM 568 C CA . ALA A 1 73 ? 8.407 1.585 2.949 1.00 96.12 73 ALA A CA 1
ATOM 569 C C . ALA A 1 73 ? 6.890 1.369 2.851 1.00 96.12 73 ALA A C 1
ATOM 571 O O . ALA A 1 73 ? 6.113 2.280 3.133 1.00 96.12 73 ALA A O 1
ATOM 572 N N . TRP A 1 74 ? 6.454 0.162 2.489 1.00 97.75 74 TRP A N 1
ATOM 573 C CA . TRP A 1 74 ? 5.041 -0.179 2.351 1.00 97.75 74 TRP A CA 1
ATOM 574 C C . TRP A 1 74 ? 4.279 -0.044 3.672 1.00 97.75 74 TRP A C 1
ATOM 576 O O . TRP A 1 74 ? 3.227 0.603 3.712 1.00 97.75 74 TRP A O 1
ATOM 586 N N . LEU A 1 75 ? 4.814 -0.600 4.757 1.00 97.94 75 LEU A N 1
ATOM 587 C CA . LEU A 1 75 ? 4.218 -0.512 6.089 1.00 97.94 75 LEU A CA 1
ATOM 588 C C . LEU A 1 75 ? 4.178 0.946 6.560 1.00 97.94 75 LEU A C 1
ATOM 590 O O . LEU A 1 75 ? 3.117 1.444 6.940 1.00 97.94 75 LEU A O 1
ATOM 594 N N . GLY A 1 76 ? 5.295 1.664 6.440 1.00 97.12 76 GLY A N 1
ATOM 595 C CA . GLY A 1 76 ? 5.393 3.070 6.817 1.00 97.12 76 GLY A CA 1
ATOM 596 C C . GLY A 1 76 ? 4.400 3.967 6.077 1.00 97.12 76 GLY A C 1
ATOM 597 O O . GLY A 1 76 ? 3.642 4.707 6.711 1.00 97.12 76 GLY A O 1
ATOM 598 N N . PHE A 1 77 ? 4.315 3.851 4.747 1.00 97.56 77 PHE A N 1
ATOM 599 C CA . PHE A 1 77 ? 3.332 4.589 3.949 1.00 97.56 77 PHE A CA 1
ATOM 600 C C . PHE A 1 77 ? 1.889 4.221 4.314 1.00 97.56 77 PHE A C 1
ATOM 602 O O . PHE A 1 77 ? 1.026 5.099 4.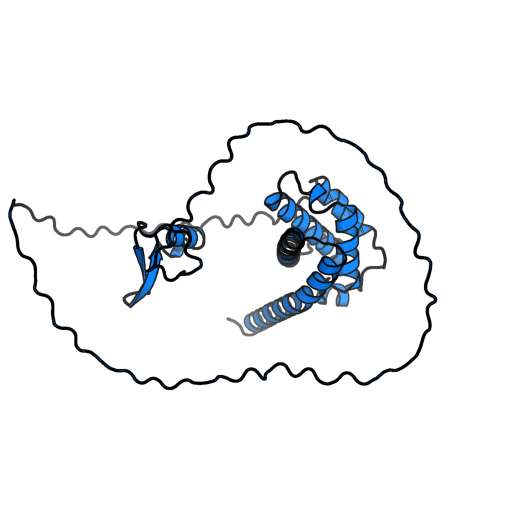325 1.00 97.56 77 PHE A O 1
ATOM 609 N N . SER A 1 78 ? 1.608 2.955 4.639 1.00 98.25 78 SER A N 1
ATOM 610 C CA . SER A 1 78 ? 0.257 2.509 5.011 1.00 98.25 78 SER A CA 1
ATOM 611 C C . SER A 1 78 ? -0.211 3.192 6.293 1.00 98.25 78 SER A C 1
ATOM 613 O O . SER A 1 78 ? -1.285 3.795 6.329 1.00 98.25 78 SER A O 1
ATOM 615 N N . ILE A 1 79 ? 0.626 3.156 7.332 1.00 98.00 79 ILE A N 1
ATOM 616 C CA . ILE A 1 79 ? 0.338 3.776 8.629 1.00 98.00 79 ILE A CA 1
ATOM 617 C C . ILE A 1 79 ? 0.269 5.301 8.504 1.00 98.00 79 ILE A C 1
ATOM 619 O O . ILE A 1 79 ? -0.622 5.922 9.082 1.00 98.00 79 ILE A O 1
ATOM 623 N N . GLN A 1 80 ? 1.144 5.916 7.704 1.00 96.56 80 GLN A N 1
ATOM 624 C CA . GLN A 1 80 ? 1.103 7.356 7.447 1.00 96.56 80 GLN A CA 1
ATOM 625 C C . GLN A 1 80 ? -0.214 7.784 6.784 1.00 96.56 80 GLN A C 1
ATOM 627 O O . GLN A 1 80 ? -0.829 8.758 7.222 1.00 96.56 80 GLN A O 1
ATOM 632 N N . LYS A 1 81 ? -0.674 7.055 5.759 1.00 97.19 81 LYS A N 1
ATOM 633 C CA . LYS A 1 81 ? -1.951 7.335 5.081 1.00 97.19 81 LYS A CA 1
ATOM 634 C C . LYS A 1 81 ? -3.139 7.144 6.020 1.00 97.19 81 LYS A C 1
ATOM 636 O O . LYS A 1 81 ? -3.997 8.018 6.090 1.00 97.19 81 LYS A O 1
ATOM 641 N N . LEU A 1 82 ? -3.148 6.067 6.806 1.00 97.38 82 LEU A N 1
ATOM 642 C CA . LEU A 1 82 ? -4.185 5.848 7.816 1.00 97.38 82 LEU A CA 1
ATOM 643 C C . LEU A 1 82 ? -4.202 6.944 8.881 1.00 97.38 82 LEU A C 1
ATOM 645 O O . LEU A 1 82 ? -5.276 7.378 9.288 1.00 97.38 82 LEU A O 1
ATOM 649 N N . ARG A 1 83 ? -3.033 7.426 9.316 1.00 96.75 83 ARG A N 1
ATOM 650 C CA . ARG A 1 83 ? -2.930 8.551 10.254 1.00 96.75 83 ARG A CA 1
ATOM 651 C C . ARG A 1 83 ? -3.487 9.836 9.648 1.00 96.75 83 ARG A C 1
ATOM 653 O O . ARG A 1 83 ? -4.175 10.574 10.346 1.00 96.75 83 ARG A O 1
ATOM 660 N N . ALA A 1 84 ? -3.224 10.095 8.368 1.00 96.44 84 ALA A N 1
ATOM 661 C CA . ALA A 1 84 ? -3.780 11.252 7.670 1.00 96.44 84 ALA A CA 1
ATOM 662 C C . ALA A 1 84 ? -5.314 11.183 7.568 1.00 96.44 84 ALA A C 1
ATOM 664 O O . ALA A 1 84 ? -5.982 12.197 7.747 1.00 96.44 84 ALA A O 1
ATOM 665 N N . GLU A 1 85 ? -5.875 9.993 7.337 1.00 96.56 85 GLU A N 1
ATOM 666 C CA . GLU A 1 85 ? -7.322 9.795 7.201 1.00 96.56 85 GLU A CA 1
ATOM 667 C C . GLU A 1 85 ? -8.064 9.739 8.551 1.00 96.56 85 GLU A C 1
ATOM 669 O O . GLU A 1 85 ? -9.168 10.265 8.682 1.00 96.56 85 GLU A O 1
ATOM 674 N N . CYS A 1 86 ? -7.474 9.115 9.576 1.00 94.44 86 CYS A N 1
ATOM 675 C CA . CYS A 1 86 ? -8.114 8.888 10.880 1.00 94.44 86 CYS A CA 1
ATOM 676 C C . CYS A 1 86 ? -7.706 9.904 11.963 1.00 94.44 86 CYS A C 1
ATOM 678 O O . CYS A 1 86 ? -8.298 9.925 13.046 1.00 94.44 86 CYS A O 1
ATOM 680 N N . GLY A 1 87 ? -6.686 10.729 11.716 1.00 92.25 87 GLY A N 1
ATOM 681 C CA . GLY A 1 87 ? -6.132 11.665 12.692 1.00 92.25 87 GLY A CA 1
ATOM 682 C C . GLY A 1 87 ? -5.552 10.960 13.925 1.00 92.25 87 GLY A C 1
ATOM 683 O O . GLY A 1 87 ? -4.849 9.955 13.821 1.00 92.25 87 GLY A O 1
ATOM 684 N N . ALA A 1 88 ? -5.871 11.475 15.117 1.00 90.69 88 ALA A N 1
ATOM 685 C CA . ALA A 1 88 ? -5.395 10.934 16.397 1.00 90.69 88 ALA A CA 1
ATOM 686 C C . ALA A 1 88 ? -5.994 9.559 16.768 1.00 90.69 88 ALA A C 1
ATOM 688 O O . ALA A 1 88 ? -5.579 8.955 17.751 1.00 90.69 88 ALA A O 1
ATOM 689 N N . MET A 1 89 ? -6.964 9.056 15.998 1.00 93.31 89 MET A N 1
ATOM 690 C CA . MET A 1 89 ? -7.686 7.809 16.282 1.00 93.31 89 MET A CA 1
ATOM 691 C C . MET A 1 89 ? -7.092 6.587 15.568 1.00 93.31 89 MET A C 1
ATOM 693 O O . MET A 1 89 ? -7.743 5.551 15.478 1.00 93.31 89 MET A O 1
ATOM 697 N N . LEU A 1 90 ? -5.867 6.676 15.044 1.00 96.62 90 LEU A N 1
ATOM 698 C CA . LEU A 1 90 ? -5.227 5.558 14.346 1.00 96.62 90 LEU A CA 1
ATOM 699 C C . LEU A 1 90 ? -5.220 4.275 15.191 1.00 96.62 90 LEU A C 1
ATOM 701 O O . LEU A 1 90 ? -5.624 3.228 14.702 1.00 96.62 90 LEU A O 1
ATOM 705 N N . GLU A 1 91 ? -4.804 4.360 16.455 1.00 96.81 91 GLU A N 1
ATOM 706 C CA . GLU A 1 91 ? -4.672 3.187 17.330 1.00 96.81 91 GLU A CA 1
ATOM 707 C C . GLU A 1 91 ? -6.013 2.538 17.681 1.00 96.81 91 GLU A C 1
ATOM 709 O O . GLU A 1 91 ? -6.059 1.339 17.947 1.00 96.81 91 GLU A O 1
ATOM 714 N N . SER A 1 92 ? -7.112 3.301 17.660 1.00 96.00 92 SER A N 1
ATOM 715 C CA . SER A 1 92 ? -8.449 2.747 17.891 1.00 96.00 92 SER A CA 1
ATOM 716 C C . SER A 1 92 ? -9.028 2.095 16.637 1.00 96.00 92 SER A C 1
ATOM 718 O O . SER A 1 92 ? -9.770 1.121 16.742 1.00 96.00 92 SER A O 1
ATOM 720 N N . VAL A 1 93 ? -8.678 2.604 15.451 1.00 95.81 93 VAL A N 1
ATOM 721 C CA . VAL A 1 93 ? -9.101 2.048 14.158 1.00 95.81 93 VAL A CA 1
ATOM 722 C C . VAL A 1 93 ? -8.289 0.805 13.802 1.00 95.81 93 VAL A C 1
ATOM 724 O O . VAL A 1 93 ? -8.856 -0.199 13.374 1.00 95.81 93 VAL A O 1
ATOM 727 N N . LEU A 1 94 ? -6.972 0.868 13.978 1.00 98.06 94 LEU A N 1
ATOM 728 C CA . LEU A 1 94 ? -6.046 -0.208 13.669 1.00 98.06 94 LEU A CA 1
ATOM 729 C C . LEU A 1 94 ? -4.975 -0.292 14.770 1.00 98.06 94 LEU A C 1
ATOM 731 O O . LEU A 1 94 ? -3.953 0.395 14.690 1.00 98.06 94 LEU A O 1
ATOM 735 N N . PRO A 1 95 ? -5.190 -1.119 15.806 1.00 97.94 95 PRO A N 1
ATOM 736 C CA . PRO A 1 95 ? -4.185 -1.352 16.834 1.00 97.94 95 PRO A CA 1
ATOM 737 C C . PRO A 1 95 ? -2.904 -1.978 16.247 1.00 97.94 95 PRO A C 1
ATOM 739 O O . PRO A 1 95 ? -3.009 -2.808 15.339 1.00 97.94 95 PRO A O 1
ATOM 742 N N . PRO A 1 96 ? -1.708 -1.681 16.794 1.00 98.00 96 PRO A N 1
ATOM 743 C CA . PRO A 1 96 ? -0.437 -2.170 16.247 1.00 98.00 96 PRO A CA 1
ATOM 744 C C . PRO A 1 96 ? -0.351 -3.696 16.093 1.00 98.00 96 PRO A C 1
ATOM 746 O O . PRO A 1 96 ? 0.130 -4.190 15.078 1.00 98.00 96 PRO A O 1
ATOM 749 N N . HIS A 1 97 ? -0.866 -4.459 17.063 1.00 98.19 97 HIS A N 1
ATOM 750 C CA . HIS A 1 97 ? -0.855 -5.925 16.995 1.00 98.19 97 HIS A CA 1
ATOM 751 C C . HIS A 1 97 ? -1.758 -6.466 15.873 1.00 98.19 97 HIS A C 1
ATOM 753 O O . HIS A 1 97 ? -1.369 -7.389 15.164 1.00 98.19 97 HIS A O 1
ATOM 759 N N . VAL A 1 98 ? -2.929 -5.855 15.653 1.00 98.31 98 VAL A N 1
ATOM 760 C CA . VAL A 1 98 ? -3.824 -6.221 14.542 1.00 98.31 98 VAL A CA 1
ATOM 761 C C . VAL A 1 98 ? -3.177 -5.867 13.205 1.00 98.31 98 VAL A C 1
ATOM 763 O O . VAL A 1 98 ? -3.272 -6.643 12.257 1.00 98.31 98 VAL A O 1
ATOM 766 N N . ALA A 1 99 ? -2.483 -4.724 13.125 1.00 98.38 99 ALA A N 1
ATOM 767 C CA . ALA A 1 99 ? -1.706 -4.362 11.943 1.00 98.38 99 ALA A CA 1
ATOM 768 C C . ALA A 1 99 ? -0.630 -5.417 11.644 1.00 98.38 99 ALA A C 1
ATOM 770 O O . ALA A 1 99 ? -0.540 -5.873 10.507 1.00 98.38 99 ALA A O 1
ATOM 771 N N . ALA A 1 100 ? 0.125 -5.858 12.656 1.00 98.25 10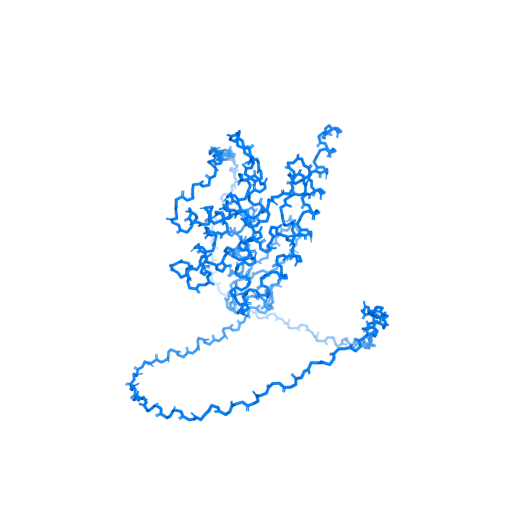0 ALA A N 1
ATOM 772 C CA . ALA A 1 100 ? 1.134 -6.906 12.504 1.00 98.25 100 ALA A CA 1
ATOM 773 C C . ALA A 1 100 ? 0.524 -8.214 11.985 1.00 98.25 100 ALA A C 1
ATOM 775 O O . ALA A 1 100 ? 1.018 -8.771 11.009 1.00 98.25 100 ALA A O 1
ATOM 776 N N . GLU A 1 101 ? -0.597 -8.664 12.557 1.00 98.25 101 GLU A N 1
ATOM 777 C CA . GLU A 1 101 ? -1.302 -9.856 12.072 1.00 98.25 101 GLU A CA 1
ATOM 778 C C . GLU A 1 101 ? -1.770 -9.728 10.616 1.00 98.25 101 GLU A C 1
ATOM 780 O O . GLU A 1 101 ? -1.713 -10.702 9.863 1.00 98.25 101 GLU A O 1
ATOM 785 N N . ILE A 1 102 ? -2.242 -8.544 10.211 1.00 98.56 102 ILE A N 1
ATOM 786 C CA . ILE A 1 102 ? -2.637 -8.273 8.826 1.00 98.56 102 ILE A CA 1
ATOM 787 C C . ILE A 1 102 ? -1.415 -8.347 7.910 1.00 98.56 102 ILE A C 1
ATOM 789 O O . ILE A 1 102 ? -1.454 -9.071 6.920 1.00 98.56 102 ILE A O 1
ATOM 793 N N . PHE A 1 103 ? -0.326 -7.643 8.221 1.00 98.56 103 PHE A N 1
ATOM 794 C CA . PHE A 1 103 ? 0.849 -7.610 7.347 1.00 98.56 103 PHE A CA 1
ATOM 795 C C . PHE A 1 103 ? 1.567 -8.959 7.263 1.00 98.56 103 PHE A C 1
ATOM 797 O O . PHE A 1 103 ? 1.961 -9.348 6.165 1.00 98.56 103 PHE A O 1
ATOM 804 N N . HIS A 1 104 ? 1.644 -9.721 8.357 1.00 98.38 104 HIS A N 1
ATOM 805 C CA . HIS A 1 104 ? 2.105 -11.113 8.311 1.00 98.38 104 HIS A CA 1
ATOM 806 C C . HIS A 1 104 ? 1.215 -11.977 7.425 1.00 98.38 104 HIS A C 1
ATOM 808 O O . HIS A 1 104 ? 1.725 -12.683 6.560 1.00 98.38 104 HIS A O 1
ATOM 814 N N . GLY A 1 105 ? -0.110 -11.875 7.577 1.00 98.06 105 GLY A N 1
ATOM 815 C CA . GLY A 1 105 ? -1.057 -12.609 6.737 1.00 98.06 105 GLY A CA 1
ATOM 816 C C . GLY A 1 105 ? -0.919 -12.268 5.251 1.00 98.06 105 GLY A C 1
ATOM 817 O O . GLY A 1 105 ? -0.962 -13.160 4.408 1.00 98.06 105 GLY A O 1
ATOM 818 N N . LEU A 1 106 ? -0.694 -10.994 4.917 1.00 98.44 106 LEU A N 1
ATOM 819 C CA . LEU A 1 106 ? -0.463 -10.557 3.538 1.00 98.44 106 LEU A CA 1
ATOM 820 C C . LEU A 1 106 ? 0.849 -11.113 2.978 1.00 98.44 106 LEU A C 1
ATOM 822 O O . LEU A 1 106 ? 0.871 -11.629 1.860 1.00 98.44 106 LEU A O 1
ATOM 826 N N . ILE A 1 107 ? 1.931 -11.042 3.754 1.00 98.25 107 ILE A N 1
ATOM 827 C CA . ILE A 1 107 ? 3.241 -11.549 3.343 1.00 98.25 107 ILE A CA 1
ATOM 828 C C . ILE A 1 107 ? 3.187 -13.063 3.120 1.00 98.25 107 ILE A C 1
ATOM 830 O O . ILE A 1 107 ? 3.649 -13.531 2.081 1.00 98.25 107 ILE A O 1
ATOM 834 N N . GLN A 1 108 ? 2.550 -13.809 4.025 1.00 97.75 108 GLN A N 1
ATOM 835 C CA . GLN A 1 108 ? 2.333 -15.254 3.893 1.00 97.75 108 GLN A CA 1
ATOM 836 C C . GLN A 1 108 ? 1.451 -15.611 2.691 1.00 97.75 108 GLN A C 1
ATOM 838 O O . GLN A 1 108 ? 1.687 -16.622 2.036 1.00 97.75 108 GLN A O 1
ATOM 843 N N . ALA A 1 109 ? 0.474 -14.764 2.350 1.00 97.75 109 ALA A N 1
ATOM 844 C CA . ALA A 1 109 ? -0.316 -14.916 1.128 1.00 97.75 109 ALA A CA 1
ATOM 845 C C . ALA A 1 109 ? 0.493 -14.620 -0.153 1.00 97.75 109 ALA A C 1
ATOM 847 O O . ALA A 1 109 ? 0.043 -14.928 -1.254 1.00 97.75 109 ALA A O 1
ATOM 848 N N . GLY A 1 110 ? 1.697 -14.049 -0.031 1.00 97.31 110 GLY A N 1
ATOM 849 C CA . GLY A 1 110 ? 2.571 -13.710 -1.150 1.00 97.31 110 GLY A CA 1
ATOM 850 C C . GLY A 1 110 ? 2.364 -12.292 -1.682 1.00 97.31 110 GLY A C 1
ATOM 851 O O . GLY A 1 110 ? 2.609 -12.043 -2.859 1.00 97.31 110 GLY A O 1
ATOM 852 N N . SER A 1 111 ? 1.918 -11.335 -0.865 1.00 97.75 111 SER A N 1
ATOM 853 C CA . SER A 1 111 ? 1.610 -9.963 -1.309 1.00 97.75 111 SER A CA 1
ATOM 854 C C . SER A 1 111 ? 2.810 -9.141 -1.802 1.00 97.75 111 SER A C 1
ATOM 856 O O . SER A 1 111 ? 2.630 -8.081 -2.417 1.00 97.75 111 SER A O 1
ATOM 858 N N . LEU A 1 112 ? 4.031 -9.590 -1.515 1.00 97.75 112 LEU A N 1
ATOM 859 C CA . LEU A 1 112 ? 5.256 -8.934 -1.963 1.00 97.75 112 LEU A CA 1
ATOM 860 C C . LEU A 1 112 ? 5.394 -8.998 -3.496 1.00 97.75 112 LEU A C 1
ATOM 862 O O . LEU A 1 112 ? 4.867 -9.932 -4.107 1.00 97.75 112 LEU A O 1
ATOM 866 N N . PRO A 1 113 ? 6.059 -8.017 -4.135 1.00 96.94 113 PRO A N 1
ATOM 867 C CA . PRO A 1 113 ? 6.298 -8.037 -5.575 1.00 96.94 113 PRO A CA 1
ATOM 868 C C . PRO A 1 113 ? 7.008 -9.322 -6.012 1.00 96.94 113 PRO A C 1
ATOM 870 O O . PRO A 1 113 ? 8.042 -9.680 -5.448 1.00 96.94 113 PRO A O 1
ATOM 873 N N . VAL A 1 114 ? 6.481 -9.987 -7.042 1.00 96.81 114 VAL A N 1
ATOM 874 C CA . VAL A 1 114 ? 6.995 -11.267 -7.553 1.00 96.81 114 VAL A CA 1
ATOM 875 C C . VAL A 1 114 ? 8.430 -11.121 -8.040 1.00 96.81 114 VAL A C 1
ATOM 877 O O . VAL A 1 114 ? 9.238 -12.013 -7.807 1.00 96.81 114 VAL A O 1
ATOM 880 N N . GLY A 1 115 ? 8.780 -9.990 -8.660 1.00 95.12 115 GLY A N 1
ATOM 881 C CA . GLY A 1 115 ? 10.160 -9.723 -9.073 1.00 95.12 115 GLY A CA 1
ATOM 882 C C . GLY A 1 115 ? 11.141 -9.773 -7.897 1.00 95.12 115 GLY A C 1
ATOM 883 O O . GLY A 1 115 ? 12.172 -10.430 -7.992 1.00 95.12 115 GLY A O 1
ATOM 884 N N . LEU A 1 116 ? 10.773 -9.172 -6.758 1.00 96.00 116 LEU A N 1
ATOM 885 C CA . LEU A 1 116 ? 11.614 -9.167 -5.559 1.00 96.00 116 LEU A CA 1
ATOM 886 C C . LEU A 1 116 ? 11.729 -10.563 -4.939 1.00 96.00 116 LEU A C 1
ATOM 888 O O . LEU A 1 116 ? 12.827 -10.995 -4.607 1.00 96.00 116 LEU A O 1
ATOM 892 N N . THR A 1 117 ? 10.622 -11.294 -4.801 1.00 97.06 117 THR A N 1
ATOM 893 C CA . THR A 1 117 ? 10.657 -12.632 -4.186 1.00 97.06 117 THR A CA 1
ATOM 894 C C . THR A 1 117 ? 11.248 -13.702 -5.101 1.00 97.06 117 THR A C 1
ATOM 896 O O . THR A 1 117 ? 11.775 -14.694 -4.608 1.00 97.06 117 THR A O 1
ATOM 899 N N . THR A 1 118 ? 11.210 -13.510 -6.421 1.00 96.75 118 THR A N 1
ATOM 900 C CA . THR A 1 118 ? 11.887 -14.395 -7.381 1.00 96.75 118 THR A CA 1
ATOM 901 C C . THR A 1 118 ? 13.404 -14.231 -7.303 1.00 96.75 118 THR A C 1
ATOM 903 O O . THR A 1 118 ? 14.125 -15.221 -7.383 1.00 96.75 118 THR A O 1
ATOM 906 N N . GLU A 1 119 ? 13.892 -12.999 -7.135 1.00 96.31 119 GLU A N 1
ATOM 907 C CA . GLU A 1 119 ? 15.328 -12.699 -7.087 1.00 96.31 119 GLU A CA 1
ATOM 908 C C . GLU A 1 119 ? 15.948 -12.969 -5.707 1.00 96.31 119 GLU A C 1
ATOM 910 O O . GLU A 1 119 ? 17.020 -13.565 -5.621 1.00 96.31 119 GLU A O 1
ATOM 915 N N . TYR A 1 120 ? 15.268 -12.575 -4.626 1.00 96.94 120 TYR A N 1
ATOM 916 C CA . TYR A 1 120 ? 15.800 -12.633 -3.257 1.00 96.94 120 TYR A CA 1
ATOM 917 C C . TYR A 1 120 ? 15.204 -13.760 -2.401 1.00 96.94 120 TYR A C 1
ATOM 919 O O . TYR A 1 120 ? 15.670 -14.000 -1.288 1.00 96.94 120 TYR A O 1
ATOM 927 N N . GLY A 1 121 ? 14.205 -14.476 -2.919 1.00 97.00 121 GLY A N 1
ATOM 928 C CA . GLY A 1 121 ? 13.471 -15.509 -2.193 1.00 97.00 121 GLY A CA 1
ATOM 929 C C . GLY A 1 121 ? 12.292 -14.964 -1.373 1.00 97.00 121 GLY A C 1
ATOM 930 O O . GLY A 1 121 ? 12.142 -13.751 -1.190 1.00 97.00 121 GLY A O 1
ATOM 931 N N . PRO A 1 122 ? 11.408 -15.855 -0.888 1.00 97.00 122 PRO A N 1
ATOM 932 C CA . PRO A 1 122 ? 10.340 -15.474 0.025 1.00 97.00 122 PRO A CA 1
ATOM 933 C C . PRO A 1 122 ? 10.911 -15.103 1.407 1.00 97.00 122 PRO A C 1
ATOM 935 O O . PRO A 1 122 ? 11.914 -15.685 1.833 1.00 97.00 122 PRO A O 1
ATOM 938 N N . PRO A 1 123 ? 10.277 -14.170 2.136 1.00 97.12 123 PRO A N 1
ATOM 939 C CA . PRO A 1 123 ? 10.648 -13.892 3.518 1.00 97.12 123 PRO A CA 1
ATOM 940 C C . PRO A 1 123 ? 10.354 -15.106 4.420 1.00 97.12 123 PRO A C 1
ATOM 942 O O . PRO A 1 123 ? 9.471 -15.907 4.102 1.00 97.12 123 PRO A O 1
ATOM 945 N N . PRO A 1 124 ? 11.073 -15.254 5.546 1.00 97.38 124 PRO A N 1
ATOM 946 C CA . PRO A 1 124 ? 10.839 -16.339 6.494 1.00 97.38 124 PRO A CA 1
ATOM 947 C C . PRO A 1 124 ? 9.485 -16.198 7.207 1.00 97.38 124 PRO A C 1
ATOM 949 O O . PRO A 1 124 ? 8.963 -15.096 7.369 1.00 97.38 124 PRO A O 1
ATOM 952 N N . ASP A 1 125 ? 8.940 -17.310 7.701 1.00 95.75 125 ASP A N 1
ATOM 953 C CA . ASP A 1 125 ? 7.739 -17.282 8.540 1.00 95.75 125 ASP A CA 1
ATOM 954 C C . ASP A 1 125 ? 7.997 -16.530 9.855 1.00 95.75 125 ASP A C 1
ATOM 956 O O . ASP A 1 125 ? 9.024 -16.729 10.505 1.00 95.75 125 ASP A O 1
ATOM 960 N N . GLY A 1 126 ? 7.051 -15.677 10.269 1.00 94.12 126 GLY A N 1
ATOM 961 C CA . GLY A 1 126 ? 7.180 -14.890 11.503 1.00 94.12 126 GLY A CA 1
ATOM 962 C C . GLY A 1 126 ? 8.306 -13.856 11.435 1.00 94.12 126 GLY A C 1
ATOM 963 O O . GLY A 1 126 ? 9.044 -13.658 12.399 1.00 94.12 126 GLY A O 1
ATOM 964 N N . TRP A 1 127 ? 8.481 -13.236 10.270 1.00 97.38 127 TRP A N 1
ATOM 965 C CA . TRP A 1 127 ? 9.571 -12.307 10.008 1.00 97.38 127 TRP A CA 1
ATOM 966 C C . TRP A 1 127 ? 9.528 -11.063 10.910 1.00 97.38 127 TRP A C 1
ATOM 968 O O . TRP A 1 127 ? 8.786 -10.125 10.634 1.00 97.38 127 TRP A O 1
ATOM 978 N N . ALA A 1 128 ? 10.391 -11.028 11.932 1.00 98.00 128 ALA A N 1
ATOM 979 C CA . ALA A 1 128 ? 10.455 -9.964 12.946 1.00 98.00 128 ALA A CA 1
ATOM 980 C C . ALA A 1 128 ? 10.631 -8.534 12.387 1.00 98.00 128 ALA A C 1
ATOM 982 O O . ALA A 1 128 ? 10.389 -7.546 13.082 1.00 98.00 128 ALA A O 1
ATOM 983 N N . HIS A 1 129 ? 11.078 -8.413 11.133 1.00 97.81 129 HIS A N 1
ATOM 984 C CA . HIS A 1 129 ? 11.201 -7.134 10.434 1.00 97.81 129 HIS A CA 1
ATOM 985 C C . HIS A 1 129 ? 9.858 -6.406 10.302 1.00 97.81 129 HIS A C 1
ATOM 987 O O . HIS A 1 129 ? 9.816 -5.179 10.329 1.00 97.81 129 HIS A O 1
ATOM 993 N N . VAL A 1 130 ? 8.752 -7.151 10.197 1.00 98.19 130 VAL A N 1
ATOM 994 C CA . VAL A 1 130 ? 7.394 -6.596 10.096 1.00 98.19 130 VAL A CA 1
ATOM 995 C C . VAL A 1 130 ? 7.045 -5.797 11.352 1.00 98.19 130 VAL A C 1
ATOM 997 O O . VAL A 1 130 ? 6.565 -4.668 11.255 1.00 98.19 130 VAL A O 1
ATOM 1000 N N . GLU A 1 131 ? 7.317 -6.349 12.531 1.00 98.12 131 GLU A N 1
ATOM 1001 C CA . GLU A 1 131 ? 7.062 -5.712 13.820 1.00 98.12 131 GLU A CA 1
ATOM 1002 C C . GLU A 1 131 ? 7.935 -4.481 14.025 1.00 98.12 131 GLU A C 1
ATOM 1004 O O . GLU A 1 131 ? 7.420 -3.449 14.450 1.00 98.12 131 GLU A O 1
ATOM 1009 N N . LEU A 1 132 ? 9.227 -4.573 13.691 1.00 97.62 132 LEU A N 1
ATOM 1010 C CA . LEU A 1 132 ? 10.155 -3.446 13.790 1.00 97.62 132 LEU A CA 1
ATOM 1011 C C . LEU A 1 132 ? 9.711 -2.291 12.882 1.00 97.62 132 LEU A C 1
ATOM 1013 O O . LEU A 1 132 ? 9.541 -1.166 13.344 1.00 97.62 132 LEU A O 1
ATOM 1017 N N . ALA A 1 133 ? 9.408 -2.582 11.615 1.00 97.31 133 ALA A N 1
ATOM 1018 C CA . ALA A 1 133 ? 8.935 -1.576 10.669 1.00 97.31 133 ALA A CA 1
ATOM 1019 C C . ALA A 1 133 ? 7.595 -0.945 11.093 1.00 97.31 133 ALA A C 1
ATOM 1021 O O . ALA A 1 133 ? 7.387 0.258 10.917 1.00 97.31 133 ALA A O 1
ATOM 1022 N N . LEU A 1 134 ? 6.676 -1.731 11.665 1.00 98.00 134 LEU A N 1
ATOM 1023 C CA . LEU A 1 134 ? 5.429 -1.201 12.218 1.00 98.00 134 LEU A CA 1
ATOM 1024 C C . LEU A 1 134 ? 5.678 -0.333 13.448 1.00 98.00 134 LEU A C 1
ATOM 1026 O O . LEU A 1 134 ? 5.066 0.727 13.565 1.00 98.00 134 LEU A O 1
ATOM 1030 N N . GLN A 1 135 ? 6.568 -0.744 14.347 1.00 97.81 135 GLN A N 1
ATOM 1031 C CA . GLN A 1 135 ? 6.924 0.039 15.525 1.00 97.81 135 GLN A CA 1
ATOM 1032 C C . GLN A 1 135 ? 7.446 1.427 15.128 1.00 97.81 135 GLN A C 1
ATOM 1034 O O . GLN A 1 135 ? 6.954 2.430 15.655 1.00 97.81 135 GLN A O 1
ATOM 1039 N N . ASP A 1 136 ? 8.348 1.505 14.151 1.00 96.94 136 ASP A N 1
ATOM 1040 C CA . ASP A 1 136 ? 8.875 2.773 13.628 1.00 96.94 136 ASP A CA 1
ATOM 1041 C C . ASP A 1 136 ? 7.761 3.636 13.008 1.00 96.94 136 ASP A C 1
ATOM 1043 O O . ASP A 1 136 ? 7.660 4.848 13.245 1.00 96.94 136 ASP A O 1
ATOM 1047 N N . ALA A 1 137 ? 6.859 3.008 12.249 1.00 96.88 137 ALA A N 1
ATOM 1048 C CA . ALA A 1 137 ? 5.734 3.682 11.609 1.00 96.88 137 ALA A CA 1
ATOM 1049 C C . ALA A 1 137 ? 4.733 4.267 12.623 1.00 96.88 137 ALA A C 1
ATOM 1051 O O . ALA A 1 137 ? 4.313 5.429 12.506 1.00 96.88 137 ALA A O 1
ATOM 1052 N N . TYR A 1 138 ? 4.370 3.501 13.655 1.00 97.12 138 TYR A N 1
ATOM 1053 C CA . TYR A 1 138 ? 3.471 3.958 14.718 1.00 97.12 138 TYR A CA 1
ATOM 1054 C C . TYR A 1 138 ? 4.118 5.020 15.608 1.00 97.12 138 TYR A C 1
ATOM 1056 O O . TYR A 1 138 ? 3.436 5.977 15.969 1.00 97.12 138 TYR A O 1
ATOM 1064 N N . SER A 1 139 ? 5.426 4.934 15.855 1.00 96.62 139 SER A N 1
ATOM 1065 C CA . SER A 1 139 ? 6.177 5.960 16.595 1.00 96.62 139 SER A CA 1
ATOM 1066 C C . SER A 1 139 ? 6.280 7.284 15.825 1.00 96.62 139 SER A C 1
ATOM 1068 O O . SER A 1 139 ? 6.533 8.333 16.408 1.00 96.62 139 SER A O 1
ATOM 1070 N N . GLY A 1 140 ? 6.030 7.259 14.509 1.00 92.81 140 GLY A N 1
ATOM 1071 C CA . GLY A 1 140 ? 6.165 8.427 13.637 1.00 92.81 140 GLY A CA 1
ATOM 1072 C C . GLY A 1 140 ? 7.612 8.730 13.252 1.00 92.81 140 GLY A C 1
ATOM 1073 O O . GLY A 1 140 ? 7.864 9.757 12.628 1.00 92.81 140 GLY A O 1
ATOM 1074 N N . GLU A 1 141 ? 8.531 7.824 13.580 1.00 89.88 141 GLU A N 1
ATOM 1075 C CA . GLU A 1 141 ? 9.941 7.886 13.197 1.00 89.88 141 GLU A CA 1
ATOM 1076 C C . GLU A 1 141 ? 10.178 7.380 11.774 1.00 89.88 141 GLU A C 1
ATOM 1078 O O . GLU A 1 141 ? 11.262 7.571 11.228 1.00 89.88 141 GLU A O 1
ATOM 1083 N N . PHE A 1 142 ? 9.162 6.782 11.139 1.00 89.12 142 PHE A N 1
ATOM 1084 C CA . PHE A 1 142 ? 9.231 6.428 9.729 1.00 89.12 142 PHE A CA 1
ATOM 1085 C C . PHE A 1 142 ? 9.498 7.670 8.871 1.00 89.12 142 PHE A C 1
ATOM 1087 O O . PHE A 1 142 ? 8.611 8.479 8.580 1.00 89.12 142 PHE A O 1
ATOM 1094 N N . LEU A 1 143 ? 10.749 7.789 8.437 1.00 82.81 143 LEU A N 1
ATOM 1095 C CA . LEU A 1 143 ? 11.167 8.727 7.418 1.00 82.81 143 LEU A CA 1
ATOM 1096 C C . LEU A 1 143 ? 10.996 8.020 6.077 1.00 82.81 143 LEU A C 1
ATOM 1098 O O . LEU A 1 143 ? 11.737 7.071 5.802 1.00 82.81 143 LEU A O 1
ATOM 1102 N N . PRO A 1 144 ? 10.036 8.442 5.233 1.00 79.25 144 PRO A N 1
ATOM 1103 C CA . PRO A 1 144 ? 9.927 7.862 3.909 1.00 79.25 144 PRO A CA 1
ATOM 1104 C C . PRO A 1 144 ? 11.279 8.018 3.210 1.00 79.25 144 PRO A C 1
ATOM 1106 O O . PRO A 1 144 ? 11.898 9.082 3.361 1.00 79.25 144 PRO A O 1
ATOM 1109 N N . PRO A 1 145 ? 11.756 6.985 2.483 1.00 75.00 145 PRO A N 1
ATOM 1110 C CA . PRO A 1 145 ? 13.020 7.060 1.764 1.00 75.00 145 PRO A CA 1
ATOM 1111 C C . PRO A 1 145 ? 12.996 8.361 0.985 1.00 75.00 145 PRO A C 1
ATOM 1113 O O . PRO A 1 145 ? 12.057 8.605 0.223 1.00 75.00 145 PRO A O 1
ATOM 1116 N N . ASN A 1 146 ? 13.941 9.245 1.324 1.00 66.19 146 ASN A N 1
ATOM 1117 C CA . ASN A 1 146 ? 13.943 10.632 0.894 1.00 66.19 146 ASN A CA 1
ATOM 1118 C C . ASN A 1 146 ? 13.818 10.595 -0.624 1.00 66.19 146 ASN A C 1
ATOM 1120 O O . ASN A 1 146 ? 14.776 10.214 -1.296 1.00 66.19 146 ASN A O 1
ATOM 1124 N N . LYS A 1 147 ? 12.615 10.876 -1.150 1.00 60.81 147 LYS A N 1
ATOM 1125 C CA . LYS A 1 147 ? 12.340 10.907 -2.586 1.00 60.81 147 LYS A CA 1
ATOM 1126 C C . LYS A 1 147 ? 13.115 12.103 -3.079 1.00 60.81 147 LYS A C 1
ATOM 1128 O O . LYS A 1 147 ? 12.537 13.183 -3.139 1.00 60.81 147 LYS A O 1
ATOM 1133 N N . GLY A 1 148 ? 14.428 11.923 -3.257 1.00 55.00 148 GLY A N 1
ATOM 1134 C CA . GLY A 1 148 ? 15.422 12.983 -3.166 1.00 55.00 148 GLY A CA 1
ATOM 1135 C C . GLY A 1 148 ? 14.901 14.140 -3.963 1.00 55.00 148 GLY A C 1
ATOM 1136 O O . GLY A 1 148 ? 14.754 13.961 -5.168 1.00 55.00 148 GLY A O 1
ATOM 1137 N N . ALA A 1 149 ? 14.464 15.189 -3.251 1.00 49.53 149 ALA A N 1
ATOM 1138 C CA . ALA A 1 149 ? 13.421 16.096 -3.702 1.00 49.53 149 ALA A CA 1
ATOM 1139 C C . ALA A 1 149 ? 13.656 16.489 -5.158 1.00 49.53 149 ALA A C 1
ATOM 1141 O O . ALA A 1 149 ? 14.326 17.478 -5.455 1.00 49.53 149 ALA A O 1
ATOM 1142 N N . ARG A 1 150 ? 13.069 15.730 -6.092 1.00 49.97 150 ARG A N 1
ATOM 1143 C CA . ARG A 1 150 ? 12.835 16.215 -7.437 1.00 49.97 150 ARG A CA 1
ATOM 1144 C C . ARG A 1 150 ? 11.674 17.149 -7.227 1.00 49.97 150 ARG A C 1
ATOM 1146 O O . ARG A 1 150 ? 10.523 16.799 -7.450 1.00 49.97 150 ARG A O 1
ATOM 1153 N N . SER A 1 151 ? 12.004 18.328 -6.698 1.00 44.78 151 SER A N 1
ATOM 1154 C CA . SER A 1 151 ? 11.229 19.523 -6.909 1.00 44.78 151 SER A CA 1
ATOM 1155 C C . SER A 1 151 ? 10.997 19.516 -8.407 1.00 44.78 151 SER A C 1
ATOM 1157 O O . SER A 1 151 ? 11.910 19.779 -9.193 1.00 44.78 151 SER A O 1
ATOM 1159 N N . VAL A 1 152 ? 9.798 19.100 -8.808 1.00 49.09 152 VAL A N 1
ATOM 1160 C CA . VAL A 1 152 ? 9.239 19.444 -10.102 1.00 49.09 152 VAL A CA 1
ATOM 1161 C C . VAL A 1 152 ? 9.091 20.952 -9.996 1.00 49.09 152 VAL A C 1
ATOM 1163 O O . VAL A 1 152 ? 8.054 21.485 -9.617 1.00 49.09 152 VAL A O 1
ATOM 1166 N N . LYS A 1 153 ? 10.223 21.643 -10.152 1.00 46.38 153 LYS A N 1
ATOM 1167 C CA . LYS A 1 153 ? 10.314 23.083 -10.151 1.00 46.38 153 LYS A CA 1
ATOM 1168 C C . LYS A 1 153 ? 9.562 23.438 -11.405 1.00 46.38 153 LYS A C 1
ATOM 1170 O O . LYS A 1 153 ? 10.085 23.238 -12.500 1.00 46.38 153 LYS A O 1
ATOM 1175 N N . GLY A 1 154 ? 8.299 23.813 -11.204 1.00 43.19 154 GLY A N 1
ATOM 1176 C CA . GLY A 1 154 ? 7.371 24.156 -12.258 1.00 43.19 154 GLY A CA 1
ATOM 1177 C C . GLY A 1 154 ? 8.125 24.961 -13.293 1.00 43.19 154 GLY A C 1
ATOM 1178 O O . GLY A 1 154 ? 8.651 26.040 -13.003 1.00 43.19 154 GLY A O 1
ATOM 1179 N N . GLN A 1 155 ? 8.241 24.384 -14.483 1.00 45.78 155 GLN A N 1
ATOM 1180 C CA . GLN A 1 155 ? 8.657 25.105 -15.660 1.00 45.78 155 GLN A CA 1
ATOM 1181 C C . GLN A 1 155 ? 7.495 26.056 -15.941 1.00 45.78 155 GLN A C 1
ATOM 1183 O O . GLN A 1 155 ? 6.566 25.743 -16.675 1.00 45.78 155 GLN A O 1
ATOM 1188 N N . LYS A 1 156 ? 7.498 27.183 -15.220 1.00 46.28 156 LYS A N 1
ATOM 1189 C CA . LYS A 1 156 ? 6.576 28.299 -15.369 1.00 46.28 156 LYS A CA 1
ATOM 1190 C C . LYS A 1 156 ? 6.842 28.848 -16.762 1.00 46.28 156 LYS A C 1
ATOM 1192 O O . LYS A 1 156 ? 7.740 29.667 -16.953 1.00 46.28 156 LYS A O 1
ATOM 1197 N N . GLY A 1 157 ? 6.140 28.292 -17.745 1.00 46.78 157 GLY A N 1
ATOM 1198 C CA . GLY A 1 157 ? 6.131 28.779 -19.109 1.00 46.78 157 GLY A CA 1
ATOM 1199 C C . GLY A 1 157 ? 5.678 30.227 -19.075 1.00 46.78 157 GLY A C 1
ATOM 1200 O O . GLY A 1 157 ? 4.510 30.519 -18.843 1.00 46.78 157 GLY A O 1
ATOM 1201 N N . ALA A 1 158 ? 6.630 31.139 -19.243 1.00 44.06 158 ALA A N 1
ATOM 1202 C CA . ALA A 1 158 ? 6.370 32.543 -19.480 1.00 44.06 158 ALA A CA 1
ATOM 1203 C C . ALA A 1 158 ? 5.734 32.673 -20.871 1.00 44.06 158 ALA A C 1
ATOM 1205 O O . ALA A 1 158 ? 6.428 32.823 -21.878 1.00 44.06 158 ALA A O 1
ATOM 1206 N N . GLY A 1 159 ? 4.408 32.567 -20.927 1.00 47.06 159 GLY A N 1
ATOM 1207 C CA . GLY A 1 159 ? 3.626 32.988 -22.080 1.00 47.06 159 GLY A CA 1
ATOM 1208 C C . GLY A 1 159 ? 3.748 34.501 -22.231 1.00 47.06 159 GLY A C 1
ATOM 1209 O O . GLY A 1 159 ? 3.222 35.258 -21.421 1.00 47.06 159 GLY A O 1
ATOM 1210 N N . LYS A 1 160 ? 4.492 34.936 -23.252 1.00 46.69 160 LYS A N 1
ATOM 1211 C CA . LYS A 1 160 ? 4.528 36.323 -23.723 1.00 46.69 160 LYS A CA 1
ATOM 1212 C C . LYS A 1 160 ? 3.127 36.721 -24.188 1.00 46.69 160 LYS A C 1
ATOM 1214 O O . LYS A 1 160 ? 2.644 36.202 -25.189 1.00 46.69 160 LYS A O 1
ATOM 1219 N N . THR A 1 161 ? 2.509 37.672 -23.500 1.00 37.78 161 THR A N 1
ATOM 1220 C CA . THR A 1 161 ? 1.373 38.437 -24.018 1.00 37.78 161 THR A CA 1
ATOM 1221 C C . THR A 1 161 ? 1.842 39.260 -25.215 1.00 37.78 161 THR A C 1
ATOM 1223 O O . THR A 1 161 ? 2.618 40.202 -25.059 1.00 37.78 161 THR A O 1
ATOM 1226 N N . ALA A 1 162 ? 1.399 38.879 -26.412 1.00 43.53 162 ALA A N 1
ATOM 1227 C CA . ALA A 1 162 ? 1.414 39.747 -27.578 1.00 43.53 162 ALA A CA 1
ATOM 1228 C C . ALA A 1 162 ? 0.190 40.665 -27.486 1.00 43.53 162 ALA A C 1
ATOM 1230 O O . ALA A 1 162 ? -0.950 40.204 -27.533 1.00 43.53 162 ALA A O 1
ATOM 1231 N N . GLU A 1 163 ? 0.447 41.957 -27.304 1.00 41.03 163 GLU A N 1
ATOM 1232 C CA . GLU A 1 163 ? -0.534 43.023 -27.460 1.00 41.03 163 GLU A CA 1
ATOM 1233 C C . GLU A 1 163 ? -1.118 42.974 -28.873 1.00 41.03 163 GLU A C 1
ATOM 1235 O O . GLU A 1 163 ? -0.415 43.215 -29.850 1.00 41.03 163 GLU A O 1
ATOM 1240 N N . ASN A 1 164 ? -2.419 42.710 -28.976 1.00 41.97 164 ASN A N 1
ATOM 1241 C CA . ASN A 1 164 ? -3.205 43.123 -30.128 1.00 41.97 164 ASN A CA 1
ATOM 1242 C C . ASN A 1 164 ? -4.333 44.034 -29.641 1.00 41.97 164 ASN A C 1
ATOM 1244 O O . ASN A 1 164 ? -5.412 43.610 -29.237 1.00 41.97 164 ASN A O 1
ATOM 1248 N N . SER A 1 165 ? -3.996 45.320 -29.666 1.00 42.66 165 SER A N 1
ATOM 1249 C CA . SER A 1 165 ? -4.892 46.454 -29.854 1.00 42.66 165 SER A CA 1
ATOM 1250 C C . SER A 1 165 ? -5.915 46.166 -30.954 1.00 42.66 165 SER A C 1
ATOM 1252 O O . SER A 1 165 ? -5.504 45.858 -32.065 1.00 42.66 165 SER A O 1
ATOM 1254 N N . TYR A 1 166 ? -7.214 46.300 -30.667 1.00 33.81 166 TYR A N 1
ATOM 1255 C CA . TYR A 1 166 ? -8.188 46.920 -31.576 1.00 33.81 166 TYR A CA 1
ATOM 1256 C C . TYR A 1 166 ? -9.521 47.188 -30.856 1.00 33.81 166 TYR A C 1
ATOM 1258 O O . TYR A 1 166 ? -10.174 46.274 -30.366 1.00 33.81 166 TYR A O 1
ATOM 1266 N N . GLY A 1 167 ? -9.953 48.452 -30.885 1.00 36.72 167 GLY A N 1
ATOM 1267 C CA . GLY A 1 167 ? -11.371 48.783 -31.062 1.00 36.72 167 GLY A CA 1
ATOM 1268 C C . GLY A 1 167 ? -12.212 49.062 -29.817 1.00 36.72 167 GLY A C 1
ATOM 1269 O O . GLY A 1 167 ? -13.114 48.301 -29.493 1.00 36.72 167 GLY A O 1
ATOM 1270 N N . SER A 1 168 ? -12.008 50.228 -29.203 1.00 38.97 168 SER A N 1
ATOM 1271 C CA . SER A 1 168 ? -13.020 50.885 -28.369 1.00 38.97 168 SER A CA 1
ATOM 1272 C C . SER A 1 168 ? -13.949 51.715 -29.264 1.00 38.97 168 SER A C 1
ATOM 1274 O O . SER A 1 168 ? -13.479 52.636 -29.934 1.00 38.97 168 SER A O 1
ATOM 1276 N N . VAL A 1 169 ? -15.253 51.410 -29.280 1.00 39.75 169 VAL A N 1
ATOM 1277 C CA . VAL A 1 169 ? -16.291 52.280 -29.861 1.00 39.75 169 VAL A CA 1
ATOM 1278 C C . VAL A 1 169 ? -17.519 52.336 -28.939 1.00 39.75 169 VAL A C 1
ATOM 1280 O O . VAL A 1 169 ? -18.319 51.416 -28.863 1.00 39.75 169 VAL A O 1
ATOM 1283 N N . ALA A 1 170 ? -17.578 53.443 -28.200 1.00 39.38 170 ALA A N 1
ATOM 1284 C CA . ALA A 1 170 ? -18.709 54.297 -27.819 1.00 39.38 170 ALA A CA 1
ATOM 1285 C C . ALA A 1 170 ? -20.164 53.773 -27.643 1.00 39.38 170 ALA A C 1
ATOM 1287 O O . ALA A 1 170 ? -20.791 53.271 -28.564 1.00 39.38 170 ALA A O 1
ATOM 1288 N N . LYS A 1 171 ? -20.739 54.245 -26.517 1.00 39.06 171 LYS A N 1
ATOM 1289 C CA . LYS A 1 171 ? -22.059 54.908 -26.335 1.00 39.06 171 LYS A CA 1
ATOM 1290 C C . LYS A 1 171 ? -23.373 54.117 -26.526 1.00 39.06 171 LYS A C 1
ATOM 1292 O O . LYS A 1 171 ? -23.833 53.936 -27.642 1.00 39.06 171 LYS A O 1
ATOM 1297 N N . GLY A 1 172 ? -24.129 54.039 -25.420 1.00 33.59 172 GLY A N 1
ATOM 1298 C CA . GLY A 1 172 ? -25.372 54.824 -25.271 1.00 33.59 172 GLY A CA 1
ATOM 1299 C C . GLY A 1 172 ? -26.715 54.074 -25.180 1.00 33.59 172 GLY A C 1
ATOM 1300 O O . GLY A 1 172 ? -26.964 53.156 -25.943 1.00 33.59 172 GLY A O 1
ATOM 1301 N N . GLY A 1 173 ? -27.603 54.583 -24.305 1.00 31.56 173 GLY A N 1
ATOM 1302 C CA . GLY A 1 173 ? -29.073 54.395 -24.319 1.00 31.56 173 GLY A CA 1
ATOM 1303 C C . GLY A 1 173 ? -29.580 53.204 -23.491 1.00 31.56 173 GLY A C 1
ATOM 1304 O O . GLY A 1 173 ? -29.219 52.076 -23.775 1.00 31.56 173 GLY A O 1
ATOM 1305 N N . ALA A 1 174 ? -30.256 53.360 -22.347 1.00 36.09 174 ALA A N 1
ATOM 1306 C CA . ALA A 1 174 ? -31.587 53.934 -22.078 1.00 36.09 174 ALA A CA 1
ATOM 1307 C C . ALA A 1 174 ? -32.777 53.051 -22.529 1.00 36.09 174 ALA A C 1
ATOM 1309 O O . ALA A 1 174 ? -33.050 52.942 -23.713 1.00 36.09 174 ALA A O 1
ATOM 1310 N N . ALA A 1 175 ? -33.479 52.533 -21.510 1.00 37.06 175 ALA A N 1
ATOM 1311 C CA . ALA A 1 175 ? -34.925 52.313 -21.362 1.00 37.06 175 ALA A CA 1
ATOM 1312 C C . ALA A 1 175 ? -35.745 51.425 -22.335 1.00 37.06 175 ALA A C 1
ATOM 1314 O O . ALA A 1 175 ? -35.674 51.519 -23.550 1.00 37.06 175 ALA A O 1
ATOM 1315 N N . GLU A 1 176 ? -36.685 50.722 -21.685 1.00 35.25 176 GLU A N 1
ATOM 1316 C CA . GLU A 1 176 ? -38.068 50.431 -22.106 1.00 35.25 176 GLU A CA 1
ATOM 1317 C C . GLU A 1 176 ? -38.468 49.061 -22.711 1.00 35.25 176 GLU A C 1
ATOM 1319 O O . GLU A 1 176 ? -38.084 48.666 -23.800 1.00 35.25 176 GLU A O 1
ATOM 1324 N N . SER A 1 177 ? -39.329 48.400 -21.917 1.00 40.25 177 SER A N 1
ATOM 1325 C CA . SER A 1 177 ? -40.614 47.749 -22.235 1.00 40.25 177 SER A CA 1
ATOM 1326 C C . SER A 1 177 ? -40.729 46.490 -23.129 1.00 40.25 177 SER A C 1
ATOM 1328 O O . SER A 1 177 ? -40.420 46.456 -24.308 1.00 40.25 177 SER A O 1
ATOM 1330 N N . LYS A 1 178 ? -41.366 45.481 -22.501 1.00 42.50 178 LYS A N 1
ATOM 1331 C CA . LYS A 1 178 ? -42.408 44.555 -23.005 1.00 42.50 178 LYS A CA 1
ATOM 1332 C C . LYS A 1 178 ? -42.228 43.917 -24.394 1.00 42.50 178 LYS A C 1
ATOM 1334 O O . LYS A 1 178 ? -42.531 44.545 -25.396 1.00 42.50 178 LYS A O 1
ATOM 1339 N N . ALA A 1 179 ? -42.062 42.592 -24.411 1.00 35.28 179 ALA A N 1
ATOM 1340 C CA . ALA A 1 179 ? -42.932 41.667 -25.157 1.00 35.28 179 ALA A CA 1
ATOM 1341 C C . ALA A 1 179 ? -42.572 40.211 -24.817 1.00 35.28 179 ALA A C 1
ATOM 1343 O O . ALA A 1 179 ? -41.405 39.832 -24.837 1.00 35.28 179 ALA A O 1
ATOM 1344 N N . ALA A 1 180 ? -43.584 39.400 -24.507 1.00 49.03 180 ALA A N 1
ATOM 1345 C CA . ALA A 1 180 ? -43.460 37.950 -24.412 1.00 49.03 180 ALA A CA 1
ATOM 1346 C C . ALA A 1 180 ? -43.531 37.332 -25.823 1.00 49.03 180 ALA A C 1
ATOM 1348 O O . ALA A 1 180 ? -44.431 37.708 -26.579 1.00 49.03 180 ALA A O 1
ATOM 1349 N N . PRO A 1 181 ? -42.643 36.392 -26.189 1.00 51.53 181 PRO A N 1
ATOM 1350 C CA . PRO A 1 181 ? -42.790 35.615 -27.413 1.00 51.53 181 PRO A CA 1
ATOM 1351 C C . PRO A 1 181 ? -43.718 34.390 -27.225 1.00 51.53 181 PRO A C 1
ATOM 1353 O O . PRO A 1 181 ? -43.850 33.872 -26.113 1.00 51.53 181 PRO A O 1
ATOM 1356 N N . PRO A 1 182 ? -44.383 33.943 -28.308 1.00 47.22 182 PRO A N 1
ATOM 1357 C CA . PRO A 1 182 ? -45.436 32.928 -28.289 1.00 47.22 182 PRO A CA 1
ATOM 1358 C C . PRO A 1 182 ? -44.895 31.500 -28.130 1.00 47.22 182 PRO A C 1
ATOM 1360 O O . PRO A 1 182 ? -43.821 31.162 -28.625 1.00 47.22 182 PRO A O 1
ATOM 1363 N N . GLN A 1 183 ? -45.685 30.651 -27.469 1.00 49.78 183 GLN A N 1
ATOM 1364 C CA . GLN A 1 183 ? -45.459 29.208 -27.372 1.00 49.78 183 GLN A CA 1
ATOM 1365 C C . GLN A 1 183 ? -45.763 28.520 -28.716 1.00 49.78 183 GLN A C 1
ATOM 1367 O O . GLN A 1 183 ? -46.849 28.745 -29.258 1.00 49.78 183 GLN A O 1
ATOM 1372 N N . PRO A 1 184 ? -44.880 27.653 -29.246 1.00 50.09 184 PRO A N 1
ATOM 1373 C CA . PRO A 1 184 ? -45.268 26.687 -30.261 1.00 50.09 184 PRO A CA 1
ATOM 1374 C C . PRO A 1 184 ? -45.909 25.442 -29.631 1.00 50.09 184 PRO A C 1
ATOM 1376 O O . PRO A 1 184 ? -45.560 25.008 -28.533 1.00 50.09 184 PRO A O 1
ATOM 1379 N N . ALA A 1 185 ? -46.890 24.925 -30.366 1.00 38.81 185 ALA A N 1
ATOM 1380 C CA . ALA A 1 185 ? -47.790 23.840 -30.022 1.00 38.81 185 ALA A CA 1
ATOM 1381 C C . ALA A 1 185 ? -47.080 22.506 -29.747 1.00 38.81 185 ALA A C 1
ATOM 1383 O O . ALA A 1 185 ? -46.081 22.165 -30.376 1.00 38.81 185 ALA A O 1
ATOM 1384 N N . ALA A 1 186 ? -47.662 21.751 -28.816 1.00 38.91 186 ALA A N 1
ATOM 1385 C CA . ALA A 1 186 ? -47.318 20.372 -28.527 1.00 38.91 186 ALA A CA 1
ATOM 1386 C C . ALA A 1 186 ? -47.677 19.468 -29.716 1.00 38.91 186 ALA A C 1
ATOM 1388 O O . ALA A 1 186 ? -48.842 19.381 -30.103 1.00 38.91 186 ALA A O 1
ATOM 1389 N N . GLU A 1 187 ? -46.674 18.785 -30.261 1.00 44.09 187 GLU A N 1
ATOM 1390 C CA . GLU A 1 187 ? -46.848 17.632 -31.139 1.00 44.09 187 GLU A CA 1
ATOM 1391 C C . GLU A 1 187 ? -46.605 16.375 -30.293 1.00 44.09 187 GLU A C 1
ATOM 1393 O O . GLU A 1 187 ? -45.493 16.114 -29.828 1.00 44.09 187 GLU A O 1
ATOM 1398 N N . GLU A 1 188 ? -47.682 15.639 -30.011 1.00 46.12 188 GLU A N 1
ATOM 1399 C CA . GLU A 1 188 ? -47.640 14.333 -29.356 1.00 46.12 188 GLU A CA 1
ATOM 1400 C C . GLU A 1 188 ? -47.038 13.302 -30.317 1.00 46.12 188 GLU A C 1
ATOM 1402 O O . GLU A 1 188 ? -47.679 12.878 -31.278 1.00 46.12 188 GLU A O 1
ATOM 1407 N N . VAL A 1 189 ? -45.812 12.856 -30.036 1.00 42.44 189 VAL A N 1
ATOM 1408 C CA . VAL A 1 189 ? -45.230 11.678 -30.688 1.00 42.44 189 VAL A CA 1
ATOM 1409 C C . VAL A 1 189 ? -45.375 10.479 -29.751 1.00 42.44 189 VAL A C 1
ATOM 1411 O O . VAL A 1 189 ? -44.610 10.292 -28.804 1.00 42.44 189 VAL A O 1
ATOM 1414 N N . GLU A 1 190 ? -46.390 9.658 -30.025 1.00 45.03 190 GLU A N 1
ATOM 1415 C CA . GLU A 1 190 ? -46.641 8.359 -29.394 1.00 45.03 190 GLU A CA 1
ATOM 1416 C C . GLU A 1 190 ? -45.541 7.354 -29.797 1.00 45.03 190 GLU A C 1
ATOM 1418 O O . GLU A 1 190 ? -45.601 6.723 -30.854 1.00 45.03 190 GLU A O 1
ATOM 1423 N N . VAL A 1 191 ? -44.522 7.169 -28.950 1.00 42.91 191 VAL A N 1
ATOM 1424 C CA . VAL A 1 191 ? -43.507 6.116 -29.137 1.00 42.91 191 VAL A CA 1
ATOM 1425 C C . VAL A 1 191 ? -43.913 4.853 -28.374 1.00 42.91 191 VAL A C 1
ATOM 1427 O O . VAL A 1 191 ? -43.648 4.688 -27.183 1.00 42.91 191 VAL A O 1
ATOM 1430 N N . LYS A 1 192 ? -44.525 3.909 -29.096 1.00 45.31 192 LYS A N 1
ATOM 1431 C CA . LYS A 1 192 ? -44.686 2.506 -28.679 1.00 45.31 192 LYS A CA 1
ATOM 1432 C C . LYS A 1 192 ? -43.324 1.792 -28.677 1.00 45.31 192 LYS A C 1
ATOM 1434 O O . LYS A 1 192 ? -42.928 1.185 -29.670 1.00 45.31 192 LYS A O 1
ATOM 1439 N N . GLY A 1 193 ? -42.620 1.829 -27.547 1.00 38.09 193 GLY A N 1
ATOM 1440 C CA . GLY A 1 193 ? -41.395 1.060 -27.303 1.00 38.09 193 GLY A CA 1
ATOM 1441 C C . GLY A 1 193 ? -41.673 -0.244 -26.552 1.00 38.09 193 GLY A C 1
ATOM 1442 O O . GLY A 1 193 ? -41.989 -0.233 -25.367 1.00 38.09 193 GLY A O 1
ATOM 1443 N N . LYS A 1 194 ? -41.571 -1.377 -27.254 1.00 37.94 194 LYS A N 1
ATOM 1444 C CA . LYS A 1 194 ? -41.741 -2.741 -26.728 1.00 37.94 194 LYS A CA 1
ATOM 1445 C C . LYS A 1 194 ? -40.677 -3.081 -25.676 1.00 37.94 194 LYS A C 1
ATOM 1447 O O . LYS A 1 194 ? -39.490 -2.862 -25.896 1.00 37.94 194 LYS A O 1
ATOM 1452 N N . GLY A 1 195 ? -41.117 -3.691 -24.575 1.00 39.06 195 GLY A N 1
ATOM 1453 C CA . GLY A 1 195 ? -40.257 -4.198 -23.508 1.00 39.06 195 GLY A CA 1
ATOM 1454 C C . GLY A 1 195 ? -39.282 -5.275 -23.988 1.00 39.06 195 GLY A C 1
ATOM 1455 O O . GLY A 1 195 ? -39.692 -6.337 -24.458 1.00 39.06 195 GLY A O 1
ATOM 1456 N N . GLY A 1 196 ? -37.990 -5.002 -23.818 1.00 36.38 196 GLY A N 1
ATOM 1457 C CA . GLY A 1 196 ? -36.916 -5.982 -23.920 1.00 36.38 196 GLY A CA 1
ATOM 1458 C C . GLY A 1 196 ? -36.593 -6.541 -22.539 1.00 36.38 196 GLY A C 1
ATOM 1459 O O . GLY A 1 196 ? -36.011 -5.853 -21.706 1.00 36.38 196 GLY A O 1
ATOM 1460 N N . LYS A 1 197 ? -36.977 -7.796 -22.293 1.00 40.81 197 LYS A N 1
ATOM 1461 C CA . LYS A 1 197 ? -36.475 -8.599 -21.173 1.00 40.81 197 LYS A CA 1
ATOM 1462 C C . LYS A 1 197 ? -35.034 -9.006 -21.499 1.00 40.81 197 LYS A C 1
ATOM 1464 O O . LYS A 1 197 ? -34.825 -9.865 -22.349 1.00 40.81 197 LYS A O 1
ATOM 1469 N N . GLY A 1 198 ? -34.059 -8.354 -20.869 1.00 37.41 198 GLY A N 1
ATOM 1470 C CA . GLY A 1 198 ? -32.644 -8.721 -20.949 1.00 37.41 198 GLY A CA 1
ATOM 1471 C C . GLY A 1 198 ? -32.300 -9.813 -19.936 1.00 37.41 198 GLY A C 1
ATOM 1472 O O . GLY A 1 198 ? -32.575 -9.661 -18.749 1.00 37.41 198 GLY A O 1
ATOM 1473 N N . ASN A 1 199 ? -31.737 -10.911 -20.439 1.00 38.47 199 ASN A N 1
ATOM 1474 C CA . ASN A 1 199 ? -31.337 -12.126 -19.727 1.00 38.47 199 ASN A CA 1
ATOM 1475 C C . ASN A 1 199 ? -30.363 -11.877 -18.564 1.00 38.47 199 ASN A C 1
ATOM 1477 O O . ASN A 1 199 ? -29.270 -11.349 -18.759 1.00 38.47 199 ASN A O 1
ATOM 1481 N N . ALA A 1 200 ? -30.727 -12.381 -17.386 1.00 40.66 200 ALA A N 1
ATOM 1482 C CA . ALA A 1 200 ? -29.854 -12.563 -16.235 1.00 40.66 200 ALA A CA 1
ATOM 1483 C C . ALA A 1 200 ? -29.386 -14.028 -16.196 1.00 40.66 200 ALA A C 1
ATOM 1485 O O . ALA A 1 200 ? -30.009 -14.848 -15.535 1.00 40.66 200 ALA A O 1
ATOM 1486 N N . ASP A 1 201 ? -28.333 -14.375 -16.944 1.00 41.00 201 ASP A N 1
ATOM 1487 C CA . ASP A 1 201 ? -27.865 -15.773 -17.045 1.00 41.00 201 ASP A CA 1
ATOM 1488 C C . ASP A 1 201 ? -26.338 -15.918 -17.251 1.00 41.00 201 ASP A C 1
ATOM 1490 O O . ASP A 1 201 ? -25.878 -16.857 -17.896 1.00 41.00 201 ASP A O 1
ATOM 1494 N N . TYR A 1 202 ? -25.514 -15.012 -16.699 1.00 40.12 202 TYR A N 1
ATOM 1495 C CA . TYR A 1 202 ? -24.048 -15.059 -16.899 1.00 40.12 202 TYR A CA 1
ATOM 1496 C C . TYR A 1 202 ? -23.185 -15.367 -15.661 1.00 40.12 202 TYR A C 1
ATOM 1498 O O . TYR A 1 202 ? -21.977 -15.161 -15.682 1.00 40.12 202 TYR A O 1
ATOM 1506 N N . TYR A 1 203 ? -23.755 -15.952 -14.602 1.00 35.28 203 TYR A N 1
ATOM 1507 C CA . TYR A 1 203 ? -22.963 -16.562 -13.519 1.00 35.28 203 TYR A CA 1
ATOM 1508 C C . TYR A 1 203 ? -23.485 -17.957 -13.151 1.00 35.28 203 TYR A C 1
ATOM 1510 O O . TYR A 1 203 ? -23.934 -18.203 -12.032 1.00 35.28 203 TYR A O 1
ATOM 1518 N N . LYS A 1 204 ? -23.402 -18.912 -14.085 1.00 38.31 204 LYS A N 1
ATOM 1519 C CA . LYS A 1 204 ? -23.435 -20.339 -13.727 1.00 38.31 204 LYS A CA 1
ATOM 1520 C C . LYS A 1 204 ? -22.044 -20.759 -13.249 1.00 38.31 204 LYS A C 1
ATOM 1522 O O . LYS A 1 204 ? -21.163 -21.043 -14.054 1.00 38.31 204 LYS A O 1
ATOM 1527 N N . ARG A 1 205 ? -21.863 -20.789 -11.923 1.00 41.88 205 ARG A N 1
ATOM 1528 C CA . ARG A 1 205 ? -20.779 -21.535 -11.258 1.00 41.88 205 ARG A CA 1
ATOM 1529 C C . ARG A 1 205 ? -20.853 -23.001 -11.709 1.00 41.88 205 ARG A C 1
ATOM 1531 O O . ARG A 1 205 ? -21.940 -23.576 -11.611 1.00 41.88 205 ARG A O 1
ATOM 1538 N N . PRO A 1 206 ? -19.756 -23.622 -12.172 1.00 44.91 206 PRO A N 1
ATOM 1539 C CA . PRO A 1 206 ? -19.728 -25.066 -12.334 1.00 44.91 206 PRO A CA 1
ATOM 1540 C C . PRO A 1 206 ? -19.891 -25.740 -10.967 1.00 44.91 206 PRO A C 1
ATOM 1542 O O . PRO A 1 206 ? -19.401 -25.249 -9.947 1.00 44.91 206 PRO A O 1
ATOM 1545 N N . ALA A 1 207 ? -20.655 -26.831 -10.970 1.00 38.44 207 ALA A N 1
ATOM 1546 C CA . ALA A 1 207 ? -20.929 -27.662 -9.812 1.00 38.44 207 ALA A CA 1
ATOM 1547 C C . ALA A 1 207 ? -19.610 -28.151 -9.200 1.00 38.44 207 ALA A C 1
ATOM 1549 O O . ALA A 1 207 ? -18.768 -28.713 -9.897 1.00 38.44 207 ALA A O 1
ATOM 1550 N N . ALA A 1 208 ? -19.440 -27.897 -7.904 1.00 41.38 208 ALA A N 1
ATOM 1551 C CA . ALA A 1 208 ? -18.371 -28.490 -7.125 1.00 41.38 208 ALA A CA 1
ATOM 1552 C C . ALA A 1 208 ? -18.650 -29.989 -7.003 1.00 41.38 208 ALA A C 1
ATOM 1554 O O . ALA A 1 208 ? -19.716 -30.383 -6.525 1.00 41.38 208 ALA A O 1
ATOM 1555 N N . GLU A 1 209 ? -17.700 -30.791 -7.473 1.00 45.31 209 GLU A N 1
ATOM 1556 C CA . GLU A 1 209 ? -17.680 -32.224 -7.244 1.00 45.31 209 GLU A CA 1
ATOM 1557 C C . GLU A 1 209 ? -17.571 -32.526 -5.750 1.00 45.31 209 GLU A C 1
ATOM 1559 O O . GLU A 1 209 ? -16.840 -31.908 -4.973 1.00 45.31 209 GLU A O 1
ATOM 1564 N N . GLU A 1 210 ? -18.387 -33.499 -5.399 1.00 38.75 210 GLU A N 1
ATOM 1565 C CA . GLU A 1 210 ? -18.725 -34.032 -4.101 1.00 38.75 210 GLU A CA 1
ATOM 1566 C C . GLU A 1 210 ? -17.525 -34.793 -3.514 1.00 38.75 210 GLU A C 1
ATOM 1568 O O . GLU A 1 210 ? -17.297 -35.960 -3.819 1.00 38.75 210 GLU A O 1
ATOM 1573 N N . TRP A 1 211 ? -16.734 -34.140 -2.659 1.00 42.75 211 TRP A N 1
ATOM 1574 C CA . TRP A 1 211 ? -15.827 -34.842 -1.748 1.00 42.75 211 TRP A CA 1
ATOM 1575 C C . TRP A 1 211 ? -16.546 -35.059 -0.423 1.00 42.75 211 TRP A C 1
ATOM 1577 O O . TRP A 1 211 ? -16.564 -34.202 0.461 1.00 42.75 211 TRP A O 1
ATOM 1587 N N . GLY A 1 212 ? -17.177 -36.225 -0.313 1.00 39.94 212 GLY A N 1
ATOM 1588 C CA . GLY A 1 212 ? -17.618 -36.763 0.961 1.00 39.94 212 GLY A CA 1
ATOM 1589 C C . GLY A 1 212 ? -16.419 -37.171 1.813 1.00 39.94 212 GLY A C 1
ATOM 1590 O O . GLY A 1 212 ? -15.528 -37.870 1.345 1.00 39.94 212 GLY A O 1
ATOM 1591 N N . SER A 1 213 ? -16.424 -36.773 3.080 1.00 42.97 213 SER A N 1
ATOM 1592 C CA . SER A 1 213 ? -16.065 -37.676 4.171 1.00 42.97 213 SER A CA 1
ATOM 1593 C C . SER A 1 213 ? -16.570 -37.092 5.480 1.00 42.97 213 SER A C 1
ATOM 1595 O O . SER A 1 213 ? -16.290 -35.949 5.836 1.00 42.97 213 SER A O 1
ATOM 1597 N N . GLU A 1 214 ? -17.357 -37.912 6.162 1.00 44.88 214 GLU A N 1
ATOM 1598 C CA . GLU A 1 214 ? -17.841 -37.736 7.518 1.00 44.88 214 GLU A CA 1
ATOM 1599 C C . GLU A 1 214 ? -16.698 -37.407 8.481 1.00 44.88 214 GLU A C 1
ATOM 1601 O O . GLU A 1 214 ? -15.714 -38.137 8.534 1.00 44.88 214 GLU A O 1
ATOM 1606 N N . ASP A 1 215 ? -16.883 -36.385 9.319 1.00 42.78 215 ASP A N 1
ATOM 1607 C CA . ASP A 1 215 ? -16.245 -36.377 10.631 1.00 42.78 215 ASP A CA 1
ATOM 1608 C C . ASP A 1 215 ? -17.158 -35.753 11.689 1.00 42.78 215 ASP A C 1
ATOM 1610 O O . ASP A 1 215 ? -17.484 -34.561 11.708 1.00 42.78 215 ASP A O 1
ATOM 1614 N N . LYS A 1 216 ? -17.614 -36.642 12.570 1.00 45.28 216 LYS A N 1
ATOM 1615 C CA . LYS A 1 216 ? -18.502 -36.401 13.702 1.00 45.28 216 LYS A CA 1
ATOM 1616 C C . LYS A 1 216 ? -17.753 -35.596 14.761 1.00 45.28 216 LYS A C 1
ATOM 1618 O O . LYS A 1 216 ? -16.902 -36.138 15.460 1.00 45.28 216 LYS A O 1
ATOM 1623 N N . ARG A 1 217 ? -18.115 -34.324 14.955 1.00 46.28 217 ARG A N 1
ATOM 1624 C CA . ARG A 1 217 ? -17.702 -33.562 16.147 1.00 46.28 217 ARG A CA 1
ATOM 1625 C C . ARG A 1 217 ? -18.817 -33.560 17.199 1.00 46.28 217 ARG A C 1
ATOM 1627 O O . ARG A 1 217 ? -19.966 -33.272 16.856 1.00 46.28 217 ARG A O 1
ATOM 1634 N N . PRO A 1 218 ? -18.517 -33.874 18.472 1.00 49.69 218 PRO A N 1
ATOM 1635 C CA . PRO A 1 218 ? -19.514 -33.885 19.533 1.00 49.69 218 PRO A CA 1
ATOM 1636 C C . PRO A 1 218 ? -19.976 -32.468 19.901 1.00 49.69 218 PRO A C 1
ATOM 1638 O O . PRO A 1 218 ? -19.178 -31.542 20.042 1.00 49.69 218 PRO A O 1
ATOM 1641 N N . ARG A 1 219 ? -21.296 -32.333 20.090 1.00 47.12 219 ARG A N 1
ATOM 1642 C CA . ARG A 1 219 ? -21.976 -31.180 20.698 1.00 47.12 219 ARG A CA 1
ATOM 1643 C C . ARG A 1 219 ? -21.435 -30.955 22.114 1.00 47.12 219 ARG A C 1
ATOM 1645 O O . ARG A 1 219 ? -21.742 -31.725 23.020 1.00 47.12 219 ARG A O 1
ATOM 1652 N N . LEU A 1 220 ? -20.672 -29.884 22.301 1.00 43.81 220 LEU A N 1
ATOM 1653 C CA . LEU A 1 220 ? -20.252 -29.398 23.611 1.00 43.81 220 LEU A CA 1
ATOM 1654 C C . LEU A 1 220 ? -21.237 -28.335 24.111 1.00 43.81 220 LEU A C 1
ATOM 1656 O O . LEU A 1 220 ? -21.352 -27.257 23.538 1.00 43.81 220 LEU A O 1
ATOM 1660 N N . GLY A 1 221 ? -21.956 -28.706 25.172 1.00 40.62 221 GLY A N 1
ATOM 1661 C CA . GLY A 1 221 ? -22.262 -27.870 26.335 1.00 40.62 221 GLY A CA 1
ATOM 1662 C C . GLY A 1 221 ? -22.814 -26.469 26.094 1.00 40.62 221 GLY A C 1
ATOM 1663 O O . GLY A 1 221 ? -22.083 -25.488 26.150 1.00 40.62 221 GLY A O 1
ATOM 1664 N N . GLN A 1 222 ? -24.135 -26.385 25.977 1.00 41.47 222 GLN A N 1
ATOM 1665 C CA . GLN A 1 222 ? -24.909 -25.185 26.269 1.00 41.47 222 GLN A CA 1
ATOM 1666 C C . GLN A 1 222 ? -24.812 -24.917 27.782 1.00 41.47 222 GLN A C 1
ATOM 1668 O O . GLN A 1 222 ? -25.362 -25.678 28.573 1.00 41.47 222 GLN A O 1
ATOM 1673 N N . GLN A 1 223 ? -24.047 -23.898 28.184 1.00 41.53 223 GLN A N 1
ATOM 1674 C CA . GLN A 1 223 ? -24.017 -23.415 29.566 1.00 41.53 223 GLN A CA 1
ATOM 1675 C C . GLN A 1 223 ? -24.748 -22.080 29.667 1.00 41.53 223 GLN A C 1
ATOM 1677 O O . GLN A 1 223 ? -24.423 -21.105 28.989 1.00 41.53 223 GLN A O 1
ATOM 1682 N N . ASP A 1 224 ? -25.756 -22.094 30.533 1.00 41.78 224 ASP A N 1
ATOM 1683 C CA . ASP A 1 224 ? -26.584 -20.977 30.951 1.00 41.78 224 ASP A CA 1
ATOM 1684 C C . ASP A 1 224 ? -25.753 -19.881 31.630 1.00 41.78 224 ASP A C 1
ATOM 1686 O O . ASP A 1 224 ? -25.315 -20.019 32.773 1.00 41.78 224 ASP A O 1
ATOM 1690 N N . ILE A 1 225 ? -25.592 -18.741 30.957 1.00 42.88 225 ILE A N 1
ATOM 1691 C CA . ILE A 1 225 ? -25.167 -17.497 31.605 1.00 42.88 225 ILE A CA 1
ATOM 1692 C C . ILE A 1 225 ? -26.397 -16.764 32.134 1.00 42.88 225 ILE A C 1
ATOM 1694 O O . ILE A 1 225 ? -27.120 -16.054 31.435 1.00 42.88 225 ILE A O 1
ATOM 1698 N N . SER A 1 226 ? -26.621 -16.994 33.420 1.00 40.31 226 SER A N 1
ATOM 1699 C CA . SER A 1 226 ? -27.635 -16.355 34.242 1.00 40.31 226 SER A CA 1
ATOM 1700 C C . SER A 1 226 ? -27.280 -14.889 34.514 1.00 40.31 226 SER A C 1
ATOM 1702 O O . SER A 1 226 ? -26.202 -14.576 35.005 1.00 40.31 226 SER A O 1
ATOM 1704 N N . ALA A 1 227 ? -28.231 -14.012 34.195 1.00 43.78 227 ALA A N 1
ATOM 1705 C CA . ALA A 1 227 ? -28.543 -12.716 34.803 1.00 43.78 227 ALA A CA 1
ATOM 1706 C C . ALA A 1 227 ? -27.484 -12.020 35.693 1.00 43.78 227 ALA A C 1
ATOM 1708 O O . ALA A 1 227 ? -27.346 -12.326 36.876 1.00 43.78 227 ALA A O 1
ATOM 1709 N N . VAL A 1 228 ? -26.927 -10.910 35.192 1.00 41.31 228 VAL A N 1
ATOM 1710 C CA . VAL A 1 228 ? -26.455 -9.795 36.032 1.00 41.31 228 VAL A CA 1
ATOM 1711 C C . VAL A 1 228 ? -27.265 -8.546 35.683 1.00 41.31 228 VAL A C 1
ATOM 1713 O O . VAL A 1 228 ? -27.041 -7.871 34.682 1.00 41.31 228 VAL A O 1
ATOM 1716 N N . ARG A 1 229 ? -28.256 -8.258 36.534 1.00 44.16 229 ARG A N 1
ATOM 1717 C CA . ARG A 1 229 ? -28.970 -6.977 36.595 1.00 44.16 229 ARG A CA 1
ATOM 1718 C C . ARG A 1 229 ? -28.039 -5.935 37.224 1.00 44.16 229 ARG A C 1
ATOM 1720 O O . ARG A 1 229 ? -27.909 -5.887 38.442 1.00 44.16 229 ARG A O 1
ATOM 1727 N N . GLY A 1 230 ? -27.426 -5.092 36.398 1.00 39.06 230 GLY A N 1
ATOM 1728 C CA . GLY A 1 230 ? -26.731 -3.876 36.823 1.00 39.06 230 GLY A CA 1
ATOM 1729 C C . GLY A 1 230 ? -27.538 -2.639 36.437 1.00 39.06 230 GLY A C 1
ATOM 1730 O O . GLY A 1 230 ? -27.572 -2.261 35.271 1.00 39.06 230 GLY A O 1
ATOM 1731 N N . GLY A 1 231 ? -28.216 -2.027 37.411 1.00 46.34 231 GLY A N 1
ATOM 1732 C CA . GLY A 1 231 ? -28.919 -0.757 37.243 1.00 46.34 231 GLY A CA 1
ATOM 1733 C C . GLY A 1 231 ? -27.937 0.411 37.137 1.00 46.34 231 GLY A C 1
ATOM 1734 O O . GLY A 1 231 ? -27.195 0.684 38.077 1.00 46.34 231 GLY A O 1
ATOM 1735 N N . GLY A 1 232 ? -27.958 1.113 36.003 1.00 39.41 232 GLY A N 1
ATOM 1736 C CA . GLY A 1 232 ? -27.164 2.314 35.741 1.00 39.41 232 GLY A CA 1
ATOM 1737 C C . GLY A 1 232 ? -28.056 3.513 35.420 1.00 39.41 232 GLY A C 1
ATOM 1738 O O . GLY A 1 232 ? -28.767 3.523 34.421 1.00 39.41 232 GLY A O 1
ATOM 1739 N N . ARG A 1 233 ? -28.020 4.505 36.313 1.00 45.81 233 ARG A N 1
ATOM 1740 C CA . ARG A 1 233 ? -28.651 5.838 36.276 1.00 45.81 233 ARG A CA 1
ATOM 1741 C C . ARG A 1 233 ? -28.744 6.486 34.882 1.00 45.81 233 ARG A C 1
ATOM 1743 O O . ARG A 1 233 ? -27.733 6.720 34.229 1.00 45.81 233 ARG A O 1
ATOM 1750 N N . MET A 1 234 ? -29.952 6.929 34.522 1.00 42.84 234 MET A N 1
ATOM 1751 C CA . MET A 1 234 ? -30.204 7.849 33.408 1.00 42.84 234 MET A CA 1
ATOM 1752 C C . MET A 1 234 ? -29.717 9.268 33.749 1.00 42.84 234 MET A C 1
ATOM 1754 O O . MET A 1 234 ? -30.301 9.954 34.590 1.00 42.84 234 MET A O 1
ATOM 1758 N N . GLY A 1 235 ? -28.651 9.712 33.082 1.00 45.31 235 GLY A N 1
ATOM 1759 C CA . GLY A 1 235 ? -28.212 11.106 33.049 1.00 45.31 235 GLY A CA 1
ATOM 1760 C C . GLY A 1 235 ? -29.006 11.890 32.004 1.00 45.31 235 GLY A C 1
ATOM 1761 O O . GLY A 1 235 ? -28.883 11.657 30.806 1.00 45.31 235 GLY A O 1
ATOM 1762 N N . LYS A 1 236 ? -29.842 12.817 32.470 1.00 48.47 236 LYS A N 1
ATOM 1763 C CA . LYS A 1 236 ? -30.704 13.691 31.665 1.00 48.47 236 LYS A CA 1
ATOM 1764 C C . LYS A 1 236 ? -29.872 14.851 31.093 1.00 48.47 236 LYS A C 1
ATOM 1766 O O . LYS A 1 236 ? -29.871 15.946 31.642 1.00 48.47 236 LYS A O 1
ATOM 1771 N N . GLY A 1 237 ? -29.116 14.590 30.026 1.00 41.47 237 GLY A N 1
ATOM 1772 C CA . GLY A 1 237 ? -28.343 15.594 29.287 1.00 41.47 237 GLY A CA 1
ATOM 1773 C C . GLY A 1 237 ? -29.134 16.140 28.100 1.00 41.47 237 GLY A C 1
ATOM 1774 O O . GLY A 1 237 ? -29.217 15.496 27.059 1.00 41.47 237 GLY A O 1
ATOM 1775 N N . GLY A 1 238 ? -29.736 17.320 28.258 1.00 41.19 238 GLY A N 1
ATOM 1776 C CA . GLY A 1 238 ? -30.442 18.038 27.197 1.00 41.19 238 GLY A CA 1
ATOM 1777 C C . GLY A 1 238 ? -29.480 18.679 26.197 1.00 41.19 238 GLY A C 1
ATOM 1778 O O . GLY A 1 238 ? -29.233 19.879 26.259 1.00 41.19 238 GLY A O 1
ATOM 1779 N N . GLY A 1 239 ? -28.943 17.886 25.270 1.00 41.78 239 GLY A N 1
ATOM 1780 C CA . GLY A 1 239 ? -28.327 18.394 24.047 1.00 41.78 239 GLY A CA 1
ATOM 1781 C C . GLY A 1 239 ? -29.413 18.622 23.002 1.00 41.78 239 GLY A C 1
ATOM 1782 O O . GLY A 1 239 ? -30.064 17.671 22.577 1.00 41.78 239 GLY A O 1
ATOM 1783 N N . LYS A 1 240 ? -29.641 19.879 22.603 1.00 47.25 240 LYS A N 1
ATOM 1784 C CA . LYS A 1 240 ? -30.473 20.216 21.440 1.00 47.25 240 LYS A CA 1
ATOM 1785 C C . LYS A 1 240 ? -29.874 19.519 20.217 1.00 47.25 240 LYS A C 1
ATOM 1787 O O . LYS A 1 240 ? -28.873 19.985 19.681 1.00 47.25 240 LYS A O 1
ATOM 1792 N N . ALA A 1 241 ? -30.466 18.399 19.809 1.00 40.66 241 ALA A N 1
ATOM 1793 C CA . ALA A 1 241 ? -30.173 17.773 18.533 1.00 40.66 241 ALA A CA 1
ATOM 1794 C C . ALA A 1 241 ? -30.457 18.811 17.441 1.00 40.66 241 ALA A C 1
ATOM 1796 O O . ALA A 1 241 ? -31.600 19.238 17.267 1.00 40.66 241 ALA A O 1
ATOM 1797 N N . ALA A 1 242 ? -29.402 19.273 16.768 1.00 48.66 242 ALA A N 1
ATOM 1798 C CA . ALA A 1 242 ? -29.547 20.027 15.538 1.00 48.66 242 ALA A CA 1
ATOM 1799 C C . ALA A 1 242 ? -30.379 19.161 14.589 1.00 48.66 242 ALA A C 1
ATOM 1801 O O . ALA A 1 242 ? -30.045 17.996 14.362 1.00 48.66 242 ALA A O 1
ATOM 1802 N N . ALA A 1 243 ? -31.502 19.704 14.119 1.00 45.94 243 ALA A N 1
ATOM 1803 C CA . ALA A 1 243 ? -32.341 19.031 13.143 1.00 45.94 243 ALA A CA 1
ATOM 1804 C C . ALA A 1 243 ? -31.455 18.559 11.975 1.00 45.94 243 ALA A C 1
ATOM 1806 O O . ALA A 1 243 ? -30.571 19.321 11.565 1.00 45.94 243 ALA A O 1
ATOM 1807 N N . PRO A 1 244 ? -31.643 17.328 11.462 1.00 50.91 244 PRO A N 1
ATOM 1808 C CA . PRO A 1 244 ? -30.892 16.860 10.307 1.00 50.91 244 PRO A CA 1
ATOM 1809 C C . PRO A 1 244 ? -31.041 17.903 9.202 1.00 50.91 244 PRO A C 1
ATOM 1811 O O . PRO A 1 244 ? -32.164 18.284 8.860 1.00 50.91 244 PRO A O 1
ATOM 1814 N N . ALA A 1 245 ? -29.906 18.424 8.726 1.00 55.81 245 ALA A N 1
ATOM 1815 C CA . ALA A 1 245 ? -29.878 19.399 7.650 1.00 55.81 245 ALA A CA 1
ATOM 1816 C C . ALA A 1 245 ? -30.747 18.856 6.513 1.00 55.81 245 ALA A C 1
ATOM 1818 O O . ALA A 1 245 ? -30.533 17.733 6.052 1.00 55.81 245 ALA A O 1
ATOM 1819 N N . ALA A 1 246 ? -31.786 19.613 6.149 1.00 58.84 246 ALA A N 1
ATOM 1820 C CA . ALA A 1 246 ? -32.708 19.227 5.096 1.00 58.84 246 ALA A CA 1
ATOM 1821 C C . ALA A 1 246 ? -31.887 18.821 3.872 1.00 58.84 246 ALA A C 1
ATOM 1823 O O . ALA A 1 246 ? -31.043 19.598 3.425 1.00 58.84 246 ALA A O 1
ATOM 1824 N N . VAL A 1 247 ? -32.103 17.598 3.383 1.00 60.62 247 VAL A N 1
ATOM 1825 C CA . VAL A 1 247 ? -31.446 17.079 2.184 1.00 60.62 247 VAL A CA 1
ATOM 1826 C C . VAL A 1 247 ? -31.786 18.043 1.055 1.00 60.62 247 VAL A C 1
ATOM 1828 O O . VAL A 1 247 ? -32.905 18.052 0.541 1.00 60.62 247 VAL A O 1
ATOM 1831 N N . THR A 1 248 ? -30.854 18.938 0.742 1.00 73.25 248 THR A N 1
ATOM 1832 C CA . THR A 1 248 ? -31.038 19.923 -0.313 1.00 73.25 248 THR A CA 1
ATOM 1833 C C . THR A 1 248 ? -31.149 19.160 -1.617 1.00 73.25 248 THR A C 1
ATOM 1835 O O . THR A 1 248 ? -30.271 18.362 -1.942 1.00 73.25 248 THR A O 1
ATOM 1838 N N . ALA A 1 249 ? -32.255 19.367 -2.330 1.00 84.62 249 ALA A N 1
ATOM 1839 C CA . ALA A 1 249 ? -32.493 18.720 -3.609 1.00 84.62 249 ALA A CA 1
ATOM 1840 C C . ALA A 1 249 ? -31.298 18.961 -4.546 1.00 84.62 249 ALA A C 1
ATOM 1842 O O . ALA A 1 249 ? -30.878 20.104 -4.755 1.00 84.62 249 ALA A O 1
ATOM 1843 N N . LYS A 1 250 ? -30.749 17.864 -5.074 1.00 92.94 250 LYS A N 1
ATOM 1844 C CA . LYS A 1 250 ? -29.620 17.868 -6.008 1.00 92.94 250 LYS A CA 1
ATOM 1845 C C . LYS A 1 250 ? -29.977 18.641 -7.275 1.00 92.94 250 LYS A C 1
ATOM 1847 O O . LYS A 1 250 ? -31.150 18.770 -7.633 1.00 92.94 250 LYS A O 1
ATOM 1852 N N . HIS A 1 251 ? -28.966 19.161 -7.964 1.00 94.75 251 HIS A N 1
ATOM 1853 C CA . HIS A 1 251 ? -29.189 19.885 -9.213 1.00 94.75 251 HIS A CA 1
ATOM 1854 C C . HIS A 1 251 ? -29.614 18.919 -10.335 1.00 94.75 251 HIS A C 1
ATOM 1856 O O . HIS A 1 251 ? -28.810 18.099 -10.769 1.00 94.75 251 HIS A O 1
ATOM 1862 N N . SER A 1 252 ? -30.847 19.041 -10.839 1.00 95.06 252 SER A N 1
ATOM 1863 C CA . SER A 1 252 ? -31.448 18.096 -11.802 1.00 95.06 252 SER A CA 1
ATOM 1864 C C . SER A 1 252 ? -30.763 18.046 -13.172 1.00 95.06 252 SER A C 1
ATOM 1866 O O . SER A 1 252 ? -30.841 17.032 -13.851 1.00 95.06 252 SER A O 1
ATOM 1868 N N . LEU A 1 253 ? -30.103 19.135 -13.575 1.00 96.81 253 LEU A N 1
ATOM 1869 C CA . LEU A 1 253 ? -29.384 19.241 -14.855 1.00 96.81 253 LEU A CA 1
ATOM 1870 C C . LEU A 1 253 ? -27.877 18.950 -14.764 1.00 96.81 253 LEU A C 1
ATOM 1872 O O . LEU A 1 253 ? -27.174 19.109 -15.753 1.00 96.81 253 LEU A O 1
ATOM 1876 N N . CYS A 1 254 ? -27.360 18.591 -13.586 1.00 97.19 254 CYS A N 1
ATOM 1877 C CA . CYS A 1 254 ? -25.946 18.246 -13.451 1.00 97.19 254 CYS A CA 1
ATOM 1878 C C . CYS A 1 254 ? -25.718 16.826 -13.985 1.00 97.19 254 CYS A C 1
ATOM 1880 O O . CYS A 1 254 ? -26.401 15.903 -13.540 1.00 97.19 254 CYS A O 1
ATOM 1882 N N . THR A 1 255 ? -24.735 16.636 -14.868 1.00 97.12 255 THR A N 1
ATOM 1883 C CA . THR A 1 255 ? -24.352 15.332 -15.434 1.00 97.12 255 THR A CA 1
ATOM 1884 C C . THR A 1 255 ? -24.048 14.302 -14.342 1.00 97.12 255 THR A C 1
ATOM 1886 O O . THR A 1 255 ? -24.344 13.126 -14.516 1.00 97.12 255 THR A O 1
ATOM 1889 N N . GLN A 1 256 ? -23.556 14.741 -13.176 1.00 94.31 256 GLN A N 1
ATOM 1890 C CA . GLN A 1 256 ? -23.295 13.871 -12.021 1.00 94.31 256 GLN A CA 1
ATOM 1891 C C . GLN A 1 256 ? -24.561 13.288 -11.363 1.00 94.31 256 GLN A C 1
ATOM 1893 O O . GLN A 1 256 ? -24.439 12.413 -10.518 1.00 94.31 256 GLN A O 1
ATOM 1898 N N . GLN A 1 257 ? -25.768 13.752 -11.714 1.00 91.19 257 GLN A N 1
ATOM 1899 C CA . GLN A 1 257 ? -27.063 13.212 -11.266 1.00 91.19 257 GLN A CA 1
ATOM 1900 C C . GLN A 1 257 ? -27.110 12.826 -9.772 1.00 91.19 257 GLN A C 1
ATOM 1902 O O . GLN A 1 257 ? -27.176 13.698 -8.900 1.00 91.19 257 GLN A O 1
ATOM 1907 N N . GLU A 1 258 ? -27.088 11.521 -9.475 1.00 90.06 258 GLU A N 1
ATOM 1908 C CA . GLU A 1 258 ? -27.169 10.953 -8.131 1.00 90.06 258 GLU A CA 1
ATOM 1909 C C . GLU A 1 258 ? -25.941 11.259 -7.269 1.00 90.06 258 GLU A C 1
ATOM 1911 O O . GLU A 1 258 ? -26.066 11.239 -6.052 1.00 90.06 258 GLU A O 1
ATOM 1916 N N . ASP A 1 259 ? -24.811 11.654 -7.844 1.00 93.94 259 ASP A N 1
ATOM 1917 C CA . ASP A 1 259 ? -23.601 12.065 -7.121 1.00 93.94 259 ASP A CA 1
ATOM 1918 C C . ASP A 1 259 ? -23.410 13.589 -7.113 1.00 93.94 259 ASP A C 1
ATOM 1920 O O . ASP A 1 259 ? -22.407 14.118 -6.634 1.00 93.94 259 ASP A O 1
ATOM 1924 N N . CYS A 1 260 ? -24.404 14.340 -7.598 1.00 95.12 260 CYS A N 1
ATOM 1925 C CA . CYS A 1 260 ? -24.374 15.793 -7.552 1.00 95.12 260 CYS A CA 1
ATOM 1926 C C . CYS A 1 260 ? -24.357 16.298 -6.097 1.00 95.12 260 CYS A C 1
ATOM 1928 O O . CYS A 1 260 ? -25.309 16.095 -5.338 1.00 95.12 260 CYS A O 1
ATOM 1930 N N . ILE A 1 261 ? -23.281 17.001 -5.732 1.00 95.38 261 ILE A N 1
ATOM 1931 C CA . ILE A 1 261 ? -23.103 17.629 -4.411 1.00 95.38 261 ILE A CA 1
ATOM 1932 C C . ILE A 1 261 ? -23.644 19.066 -4.346 1.00 95.38 261 ILE A C 1
ATOM 1934 O O . ILE A 1 261 ? -23.674 19.675 -3.279 1.00 95.38 261 ILE A O 1
ATOM 1938 N N . GLY A 1 262 ? -24.051 19.629 -5.488 1.00 94.94 262 GLY A N 1
ATOM 1939 C CA . GLY A 1 262 ? -24.667 20.953 -5.559 1.00 94.94 262 GLY A CA 1
ATOM 1940 C C . GLY A 1 262 ? -26.168 20.926 -5.281 1.00 94.94 262 GLY A C 1
ATOM 1941 O O . GLY A 1 262 ? -26.802 19.874 -5.219 1.00 94.94 262 GLY A O 1
ATOM 1942 N N . ASN A 1 263 ? -26.759 22.113 -5.164 1.00 94.56 263 ASN A N 1
ATOM 1943 C CA . ASN A 1 263 ? -28.203 22.270 -5.016 1.00 94.56 263 ASN A CA 1
ATOM 1944 C C . ASN A 1 263 ? -28.828 22.794 -6.314 1.00 94.56 263 ASN A C 1
ATOM 1946 O O . ASN A 1 263 ? -28.146 23.301 -7.197 1.00 94.56 263 ASN A O 1
ATOM 1950 N N . ASN A 1 264 ? -30.146 22.714 -6.418 1.00 94.94 264 ASN A N 1
ATOM 1951 C CA . ASN A 1 264 ? -30.956 23.196 -7.539 1.00 94.94 264 ASN A CA 1
ATOM 1952 C C . ASN A 1 264 ? -30.935 24.724 -7.784 1.00 94.94 264 ASN A C 1
ATOM 1954 O O . ASN A 1 264 ? -31.600 25.192 -8.704 1.00 94.94 264 ASN A O 1
ATOM 1958 N N . LYS A 1 265 ? -30.186 25.506 -6.995 1.00 95.38 265 LYS A N 1
ATOM 1959 C CA . LYS A 1 265 ? -29.900 26.931 -7.250 1.00 95.38 265 LYS A CA 1
ATOM 1960 C C . LYS A 1 265 ? -28.450 27.187 -7.674 1.00 95.38 265 LYS A C 1
ATOM 1962 O O . LYS A 1 265 ? -28.101 28.336 -7.940 1.00 95.38 265 LYS A O 1
ATOM 1967 N N . SER A 1 266 ? -27.595 26.165 -7.692 1.00 95.56 266 SER A N 1
ATOM 1968 C CA . SER A 1 266 ? -26.206 26.292 -8.134 1.00 95.56 266 SER A CA 1
ATOM 1969 C C . SER A 1 266 ? -26.153 26.674 -9.617 1.00 95.56 266 SER A C 1
ATOM 1971 O O . SER A 1 266 ? -26.913 26.139 -10.417 1.00 95.56 266 SER A O 1
ATOM 1973 N N . ALA A 1 267 ? -25.237 27.572 -9.992 1.00 97.31 267 ALA A N 1
ATOM 1974 C CA . ALA A 1 267 ? -24.978 27.880 -11.400 1.00 97.31 267 ALA A CA 1
ATOM 1975 C C . ALA A 1 267 ? -24.520 26.622 -12.159 1.00 97.31 267 ALA A C 1
ATOM 1977 O O . ALA A 1 267 ? -23.924 25.727 -11.557 1.00 97.31 267 ALA A O 1
ATOM 1978 N N . LEU A 1 268 ? -24.796 26.562 -13.461 1.00 97.38 268 LEU A N 1
ATOM 1979 C CA . LEU A 1 268 ? -24.368 25.476 -14.341 1.00 97.38 268 LEU A CA 1
ATOM 1980 C C . LEU A 1 268 ? -23.213 25.937 -15.231 1.00 97.38 268 LEU A C 1
ATOM 1982 O O . LEU A 1 268 ? -23.241 27.047 -15.758 1.00 97.38 268 LEU A O 1
ATOM 1986 N N . PHE A 1 269 ? -22.240 25.055 -15.416 1.00 96.31 269 PHE A N 1
ATOM 1987 C CA . PHE A 1 269 ? -21.073 25.212 -16.270 1.00 96.31 269 PHE A CA 1
ATOM 1988 C C . PHE A 1 269 ? -21.099 24.099 -17.310 1.00 96.31 269 PHE A C 1
ATOM 1990 O O . PHE A 1 269 ? -21.252 22.935 -16.948 1.00 96.31 269 PHE A O 1
ATOM 1997 N N . GLN A 1 270 ? -20.980 24.448 -18.588 1.00 96.25 270 GLN A N 1
ATOM 1998 C CA . GLN A 1 270 ? -20.865 23.473 -19.666 1.00 96.25 270 GLN A CA 1
ATOM 1999 C C . GLN A 1 270 ? -19.415 23.419 -20.133 1.00 96.25 270 GLN A C 1
ATOM 2001 O O . GLN A 1 270 ? -18.857 24.447 -20.516 1.00 96.25 270 GLN A O 1
ATOM 2006 N N . HIS A 1 271 ? -18.822 22.230 -20.097 1.00 89.12 271 HIS A N 1
ATOM 2007 C CA . HIS A 1 271 ? -17.490 22.002 -20.643 1.00 89.12 271 HIS A CA 1
ATOM 2008 C C . HIS A 1 271 ? -17.514 22.143 -22.170 1.00 89.12 271 HIS A C 1
ATOM 2010 O O . HIS A 1 271 ? -18.478 21.719 -22.812 1.00 89.12 271 HIS A O 1
ATOM 2016 N N . LEU A 1 272 ? -16.469 22.728 -22.758 1.00 91.19 272 LEU A N 1
ATOM 2017 C CA . LEU A 1 272 ? -16.311 22.833 -24.208 1.00 91.19 272 LEU A CA 1
ATOM 2018 C C . LEU A 1 272 ? -15.055 22.080 -24.645 1.00 91.19 272 LEU A C 1
ATOM 2020 O O . LEU A 1 272 ? -13.937 22.521 -24.395 1.00 91.19 272 LEU A O 1
ATOM 2024 N N . ASP A 1 273 ? -15.249 20.988 -25.377 1.00 84.62 273 ASP A N 1
ATOM 2025 C CA . ASP A 1 273 ? -14.167 20.263 -26.037 1.00 84.62 273 ASP A CA 1
ATOM 2026 C C . ASP A 1 273 ? -13.920 20.888 -27.413 1.00 84.62 273 ASP A C 1
ATOM 2028 O O . ASP A 1 273 ? -14.485 20.498 -28.444 1.00 84.62 273 ASP A O 1
ATOM 2032 N N . GLY A 1 274 ? -13.126 21.960 -27.417 1.00 89.25 274 GLY A N 1
ATOM 2033 C CA . GLY A 1 274 ? -12.964 22.827 -28.580 1.00 89.25 274 GLY A CA 1
ATOM 2034 C C . GLY A 1 274 ? -14.252 23.602 -28.868 1.00 89.25 274 GLY A C 1
ATOM 2035 O O . GLY A 1 274 ? -14.601 24.517 -28.133 1.00 89.25 274 GLY A O 1
ATOM 2036 N N . ASN A 1 275 ? -14.958 23.243 -29.943 1.00 92.12 275 ASN A N 1
ATOM 2037 C CA . ASN A 1 275 ? -16.244 23.857 -30.316 1.00 92.12 275 ASN A CA 1
ATOM 2038 C C . ASN A 1 275 ? -17.446 22.931 -30.076 1.00 92.12 275 ASN A C 1
ATOM 2040 O O . ASN A 1 275 ? -18.561 23.257 -30.487 1.00 92.12 275 ASN A O 1
ATOM 2044 N N . VAL A 1 276 ? -17.232 21.762 -29.467 1.00 92.88 276 VAL A N 1
ATOM 2045 C CA . VAL A 1 276 ? -18.309 20.811 -29.190 1.00 92.88 276 VAL A CA 1
ATOM 2046 C C . VAL A 1 276 ? -18.776 21.003 -27.745 1.00 92.88 276 VAL A C 1
ATOM 2048 O O . VAL A 1 276 ? -17.958 20.890 -26.831 1.00 92.88 276 VAL A O 1
ATOM 2051 N N . PRO A 1 277 ? -20.067 21.305 -27.515 1.00 94.56 277 PRO A N 1
ATOM 2052 C CA . PRO A 1 277 ? -20.612 21.383 -26.168 1.00 94.56 277 PRO A CA 1
ATOM 2053 C C . PRO A 1 277 ? -20.594 20.001 -25.511 1.00 94.56 277 PRO A C 1
ATOM 2055 O O . PRO A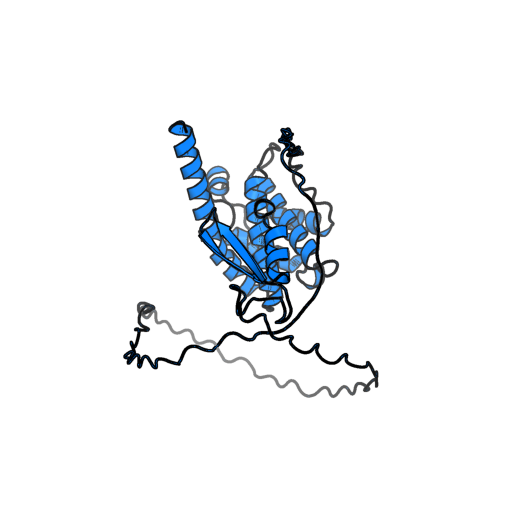 1 277 ? -21.189 19.055 -26.030 1.00 94.56 277 PRO A O 1
ATOM 2058 N N . GLY A 1 278 ? -19.900 19.901 -24.382 1.00 93.75 278 GLY A N 1
ATOM 2059 C CA . GLY A 1 278 ? -19.774 18.697 -23.572 1.00 93.75 278 GLY A CA 1
ATOM 2060 C C . GLY A 1 278 ? -20.745 18.674 -22.392 1.00 93.75 278 GLY A C 1
ATOM 2061 O O . GLY A 1 278 ? -21.839 19.252 -22.431 1.00 93.75 278 GLY A O 1
ATOM 2062 N N . ASP A 1 279 ? -20.322 17.982 -21.336 1.00 96.56 279 ASP A N 1
ATOM 2063 C CA . ASP A 1 279 ? -21.099 17.765 -20.118 1.00 96.56 279 ASP A CA 1
ATOM 2064 C C . ASP A 1 279 ? -21.392 19.055 -19.339 1.00 96.56 279 ASP A C 1
ATOM 2066 O O . ASP A 1 279 ? -20.646 20.037 -19.397 1.00 96.56 279 ASP A O 1
ATOM 2070 N N . ILE A 1 280 ? -22.492 19.036 -18.578 1.00 97.31 280 ILE A N 1
ATOM 2071 C CA . ILE A 1 280 ? -22.958 20.162 -17.769 1.00 97.31 280 ILE A CA 1
ATOM 2072 C C . ILE A 1 280 ? -22.788 19.826 -16.288 1.00 97.31 280 ILE A C 1
ATOM 2074 O O . ILE A 1 280 ? -23.391 18.892 -15.765 1.00 97.31 280 ILE A O 1
ATOM 2078 N N . TYR A 1 281 ? -22.031 20.641 -15.569 1.00 97.38 281 TYR A N 1
ATOM 2079 C CA . TYR A 1 281 ? -21.780 20.487 -14.141 1.00 97.38 281 TYR A CA 1
ATOM 2080 C C . TYR A 1 281 ? -22.378 21.655 -13.365 1.00 97.38 281 TYR A C 1
ATOM 2082 O O . TYR A 1 281 ? -22.350 22.798 -13.809 1.00 97.38 281 TYR A O 1
ATOM 2090 N N . CYS A 1 282 ? -22.914 21.404 -12.171 1.00 97.69 282 CYS A N 1
ATOM 2091 C CA . CYS A 1 282 ? -23.235 22.502 -11.262 1.00 97.69 282 CYS A CA 1
ATOM 2092 C C . CYS A 1 282 ? -21.948 23.077 -10.645 1.00 97.69 282 CYS A C 1
ATOM 2094 O O . CYS A 1 282 ? -20.942 22.377 -10.546 1.00 97.69 282 CYS A O 1
ATOM 2096 N N . ALA A 1 283 ? -21.994 24.322 -10.168 1.00 96.88 283 ALA A N 1
ATOM 2097 C CA . ALA A 1 283 ? -20.845 25.047 -9.617 1.00 96.88 283 ALA A CA 1
ATOM 2098 C C . ALA A 1 283 ? -20.053 24.249 -8.568 1.00 96.88 283 ALA A C 1
ATOM 2100 O O . ALA A 1 283 ? -18.829 24.273 -8.557 1.00 96.88 283 ALA A O 1
ATOM 2101 N N . SER A 1 284 ? -20.758 23.520 -7.699 1.00 96.38 284 SER A N 1
ATOM 2102 C CA . SER A 1 284 ? -20.136 22.717 -6.643 1.00 96.38 284 SER A CA 1
ATOM 2103 C C . SER A 1 284 ? -19.403 21.495 -7.195 1.00 96.38 284 SER A C 1
ATOM 2105 O O . SER A 1 284 ? -18.302 21.207 -6.744 1.00 96.38 284 SER A O 1
ATOM 2107 N N . CYS A 1 285 ? -19.979 20.795 -8.179 1.00 96.12 285 CYS A N 1
ATOM 2108 C CA . CYS A 1 285 ? -19.290 19.685 -8.838 1.00 96.12 285 CYS A CA 1
ATOM 2109 C C . CYS A 1 285 ? -18.113 20.191 -9.681 1.00 96.12 285 CYS A C 1
ATOM 2111 O O . CYS A 1 285 ? -17.047 19.589 -9.640 1.00 96.12 285 CYS A O 1
ATOM 2113 N N . TRP A 1 286 ? -18.286 21.309 -10.395 1.00 95.75 286 TRP A N 1
ATOM 2114 C CA . TRP A 1 286 ? -17.227 21.923 -11.198 1.00 95.75 286 TRP A CA 1
ATOM 2115 C C . TRP A 1 286 ? -16.010 22.307 -10.351 1.00 95.75 286 TRP A C 1
ATOM 2117 O O . TRP A 1 286 ? -14.893 22.001 -10.741 1.00 95.75 286 TRP A O 1
ATOM 2127 N N . ALA A 1 287 ? -16.215 22.885 -9.162 1.00 94.50 287 ALA A N 1
ATOM 2128 C CA . ALA A 1 287 ? -15.117 23.225 -8.254 1.00 94.50 287 ALA A CA 1
ATOM 2129 C C . ALA A 1 287 ? -14.267 22.001 -7.862 1.00 94.50 287 ALA A C 1
ATOM 2131 O O . ALA A 1 287 ? -13.046 22.075 -7.877 1.00 94.50 287 ALA A O 1
ATOM 2132 N N . VAL A 1 288 ? -14.899 20.852 -7.586 1.00 94.00 288 VAL A N 1
ATOM 2133 C CA . VAL A 1 288 ? -14.174 19.604 -7.270 1.00 94.00 288 VAL A CA 1
ATOM 2134 C C . VAL A 1 288 ? -13.383 19.090 -8.477 1.00 94.00 288 VAL A C 1
ATOM 2136 O O . VAL A 1 288 ? -12.270 18.583 -8.318 1.00 94.00 288 VAL A O 1
ATOM 2139 N N . PHE A 1 289 ? -13.944 19.226 -9.683 1.00 90.50 289 PHE A N 1
ATOM 2140 C CA . PHE A 1 289 ? -13.253 18.865 -10.920 1.00 90.50 289 PHE A CA 1
ATOM 2141 C C . PHE A 1 289 ? -12.055 19.778 -11.200 1.00 90.50 289 PHE A C 1
ATOM 2143 O O . PHE A 1 289 ? -10.967 19.262 -11.437 1.00 90.50 289 PHE A O 1
ATOM 2150 N N . ALA A 1 290 ? -12.223 21.097 -11.100 1.00 89.69 290 ALA A N 1
ATOM 2151 C CA . ALA A 1 290 ? -11.156 22.074 -11.320 1.00 89.69 290 ALA A CA 1
ATOM 2152 C C . ALA A 1 290 ? -10.013 21.941 -10.296 1.00 89.69 290 ALA A C 1
ATOM 2154 O O . ALA A 1 290 ? -8.844 22.044 -10.658 1.00 89.69 290 ALA A O 1
ATOM 2155 N N . ASP A 1 291 ? -10.330 21.621 -9.035 1.00 89.44 291 ASP A N 1
ATOM 2156 C CA . ASP A 1 291 ? -9.318 21.339 -8.007 1.00 89.44 291 ASP A CA 1
ATOM 2157 C C . ASP A 1 291 ? -8.492 20.079 -8.329 1.00 89.44 291 ASP A C 1
ATOM 2159 O O . ASP A 1 291 ? -7.319 19.984 -7.961 1.00 89.44 291 ASP A O 1
ATOM 2163 N N . SER A 1 292 ? -9.103 19.101 -9.006 1.00 89.31 292 SER A N 1
ATOM 2164 C CA . SER A 1 292 ? -8.452 17.838 -9.373 1.00 89.31 292 SER A CA 1
ATOM 2165 C C . SER A 1 292 ? -7.650 17.946 -10.673 1.00 89.31 292 SER A C 1
ATOM 2167 O O . SER A 1 292 ? -6.613 17.293 -10.802 1.00 89.31 292 SER A O 1
ATOM 2169 N N . ASP A 1 293 ? -8.112 18.765 -11.620 1.00 86.25 293 ASP A N 1
ATOM 2170 C CA . ASP A 1 293 ? -7.460 19.007 -12.906 1.00 86.25 293 ASP A CA 1
ATOM 2171 C C . ASP A 1 293 ? -7.459 20.508 -13.264 1.00 86.25 293 ASP A C 1
ATOM 2173 O O . ASP A 1 293 ? -8.396 21.010 -13.892 1.00 86.25 293 ASP A O 1
ATOM 2177 N N . PRO A 1 294 ? -6.375 21.232 -12.921 1.00 83.12 294 PRO A N 1
ATOM 2178 C CA . PRO A 1 294 ? -6.237 22.657 -13.220 1.00 83.12 294 PRO A CA 1
ATOM 2179 C C . PRO A 1 294 ? -6.143 22.992 -14.715 1.00 83.12 294 PRO A C 1
ATOM 2181 O O . PRO A 1 294 ? -6.055 24.166 -15.058 1.00 83.12 294 PRO A O 1
ATOM 2184 N N . SER A 1 295 ? -6.080 21.999 -15.611 1.00 80.06 295 SER A N 1
ATOM 2185 C CA . SER A 1 295 ? -6.026 22.241 -17.060 1.00 80.06 295 SER A CA 1
ATOM 2186 C C . SER A 1 295 ? -7.391 22.537 -17.692 1.00 80.06 295 SER A C 1
ATOM 2188 O O . SER A 1 295 ? -7.445 22.866 -18.875 1.00 80.06 295 SER A O 1
ATOM 2190 N N . LEU A 1 296 ? -8.469 22.426 -16.908 1.00 72.31 296 LEU A N 1
ATOM 2191 C CA . LEU A 1 296 ? -9.856 22.646 -17.329 1.00 72.31 296 LEU A CA 1
ATOM 2192 C C . LEU A 1 296 ? -10.343 24.104 -17.170 1.00 72.31 296 LEU A C 1
ATOM 2194 O O . LEU A 1 296 ? -11.483 24.392 -17.540 1.00 72.31 296 LEU A O 1
ATOM 2198 N N . GLU A 1 297 ? -9.517 25.004 -16.618 1.00 65.06 297 GLU A N 1
ATOM 2199 C CA . GLU A 1 297 ? -9.750 26.465 -16.598 1.00 65.06 297 GLU A CA 1
ATOM 2200 C C . GLU A 1 297 ? -9.224 27.158 -17.865 1.00 65.06 297 GLU A C 1
ATOM 2202 O O . GLU A 1 297 ? -9.954 28.031 -18.394 1.00 65.06 297 GLU A O 1
#

Radius of gyration: 30.58 Å; chains: 1; bounding box: 70×93×69 Å

Foldseek 3Di:
DPPVVVVVVVVVVVLVVVLLVLQLVLLLVLLVVLPPDPVLSVQLSVLLSVQLVVLVVLDDDPPDQNQLSSLLSSLLSSLVSLCVVVPPCSCVSANLVSSLSSSLSSLVVVSGRPVSCVVPNRADRPRCSNSVSSVCSVVVVDDNNCSVPPPVVPPPPPDDDDDDDDDDDDDDDDDDDDDDDDDDDDDDDDDPDDDDDDDPDPDDDPDDDDDDDDDDDDDDDDDDDDDDDDDDDDDPDDDPPDDPDPPADACCQAPCHVNGPDHVPFDKDWQDPPPDTHGIHGPVVVVVVCVVPVVRD

pLDDT: mean 76.95, std 24.85, range [31.56, 98.56]

Sequence (297 aa):
VPAPSFERCVLQAHDRAFEEQRFAPMLWEVLFTKLPDKSTKNRVYNAVEAARKEAAISGTSNGGNPVEEFTSAWLGFSIQKLRAECGAMLESVLPPHVAAEIFHGLIQAGSLPVGLTTEYGPPPDGWAHVELALQDAYSGEFLPPNKGARSVKGQKGAGKTAENSYGSVAKGGAAESKAAPPQPAAEEVEVKGKGGKGNADYYKRPAAEEWGSEDKRPRLGQQDISAVRGGGRMGKGGGKAAAPAAVTAKHSLCTQQEDCIGNNKSALFQHLDGNVPGDIYCASCWAVFADSDPSLE

Organism: Polarella glacialis (NCBI:txid89957)